Protein AF-A0A1J3G0T2-F1 (afdb_monomer)

Secondary structur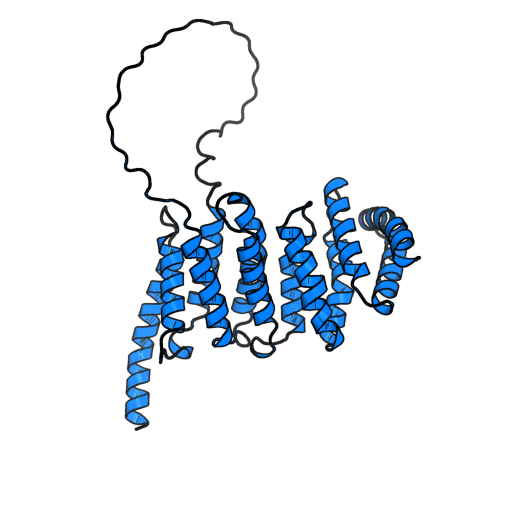e (DSSP, 8-state):
-HHHHHHHHHHHHHHHHHHHHHHHHHHH---TTSHHHHHHHHHHHHHHHSTT--HHHH--HHHHHHHHHHHHHHHSGGGGTTTSS------------------------------TT---HHHHHHHHHHHHHHHTTS--TT-HHHHHHHHHHHHHHHHHGGGGTTTS-HHHHHHHHHHHHHHTTSGGGS-HHHHHHHHHHHTHHHHHSSS-HHHHHHHHIIIIIIHHHHTT-HHHHHHHHHHHHHHHHH--SSHHHHHHHHHHHHHHHHTS-HHHHHHHHHHHHHHTTS-HHHHHHHHHHHHHHHHHH--

Sequence (311 aa):
DDEILNRFYGSLSPMASSFLRCFSAAMDSTVESGRLAISASDAYLSLLLSTNCPVFTFFSPVAFLSLLGSIRRYLKRRHREDSGTSASQGNKKKRGRGSKNNARKLGHEDGDDTEEGGFDPKLLFRVLERLGSVLSFVHLDRFPDSLKSLVQTVSEIPLLALEHSGVLNFDRLMEMCGRILGGVLNSDHGDMSLTAAEISKSLTPLLLMGKHQARSFALGFVSRKIMGLAKYNSELKKVVSNLPKFLVHKAPEKAEPRGYAVEAILEIVKAMEAEDQSEFVDFVMKMGQGKSNLRILAVDLIPLLMSSLGN

pLDDT: mean 84.12, std 19.49, range [29.38, 98.44]

Solvent-accessible surface area (backbone atoms only — not comparable to full-atom values): 17749 Å² total; per-residue (Å²): 109,70,67,60,51,51,50,50,53,64,60,44,52,62,53,36,54,52,51,45,51,53,41,26,52,40,10,61,44,81,57,96,53,37,54,65,10,44,47,33,36,38,49,52,46,48,50,59,68,35,88,89,45,62,43,85,69,68,60,45,69,66,40,51,49,23,34,51,49,17,55,55,55,57,47,60,56,77,69,71,73,78,70,79,81,83,90,76,90,75,94,77,91,80,90,82,90,86,89,82,90,83,92,86,90,84,82,90,83,90,78,94,77,83,79,88,53,74,89,58,60,68,60,53,53,50,37,53,54,42,49,44,55,45,52,78,77,51,64,32,49,91,34,61,69,51,45,51,52,47,45,41,47,50,44,42,45,57,65,40,46,57,85,40,71,86,76,55,64,60,69,64,48,51,50,51,40,48,51,39,61,56,54,57,45,38,64,71,36,32,64,38,43,61,44,48,44,52,42,56,60,42,30,41,69,36,40,40,41,67,98,44,71,48,23,52,47,39,49,49,44,46,55,53,53,52,48,58,53,20,80,81,30,73,66,34,37,53,45,60,62,43,44,49,60,52,46,62,77,64,44,51,88,52,70,69,52,25,49,30,25,49,55,42,38,49,58,50,45,72,64,48,56,70,69,52,36,52,54,49,50,56,51,41,61,53,27,58,76,54,56,70,73,47,23,54,53,24,65,66,42,51,64,53,50,54,70,69,72,72,119

InterPro domains:
  IPR026971 Condensin subunit 1/Condensin-2 complex subunit D3 [PTHR14222] (14-302)

Nearest PDB structures (foldseek):
  3w3z-assembly1_A  TM=2.864E-01  e=7.325E-02  Saccharomyces cerevisiae S288C
  2bku-assembly1_B  TM=2.848E-01  e=7.325E-02  Saccharomyces cerevisiae
  4c0p-assembly4_D  TM=2.546E-01  e=2.302E-01  Homo sapiens
  8jau-assembly1_A  TM=1.950E-01  e=9.056E-02  Homo sapiens
  4c0p-assembly3_C  TM=2.709E-01  e=8.217E-01  Homo sapiens

Organism: Noccaea caerulescens (NCBI:txid107243)

Foldseek 3Di:
DVVVVVVVVVVVLVVLVVLLVVLLVQLQDPPQALLSNLVSLLVLLCLCVDPPRPNVSNDDLSSLLSNLVSLLSLLQPPPPPVPPDDDDDDDDDDDDDDDDDDDDDDDDDDDPDPPPHDRDQVSSLSSLVSLLVSCVVDAQQVPVVSLLSLLLSLLCCLVSCVVVPPPDPSVSSLVSSLSSLLSCCPCSNPDNLVSLLSNLVSNLVLQLDPDDVSVVSSLCSCLPRLQVCCVPPVSSLVSLLCSLVVLLVVQDLDDPSNLSSLVSSVSSLLSHDPVSVVVVLVVLVVLCVDDPSSVVSSVVNVVVSCVRVVD

Radius of gyration: 25.37 Å; Cα contacts (8 Å, |Δi|>4): 296; chains: 1; bounding box: 55×78×67 Å

Structure (mmCIF, N/CA/C/O backbone):
data_AF-A0A1J3G0T2-F1
#
_entry.id   AF-A0A1J3G0T2-F1
#
loop_
_atom_site.group_PDB
_atom_site.id
_atom_site.type_symbol
_atom_site.label_atom_id
_atom_site.label_alt_id
_atom_site.label_comp_id
_atom_site.label_asym_id
_atom_site.label_entity_id
_atom_site.label_seq_id
_atom_site.pdbx_PDB_ins_code
_atom_site.Cartn_x
_atom_site.Cartn_y
_atom_site.Cartn_z
_atom_site.occupancy
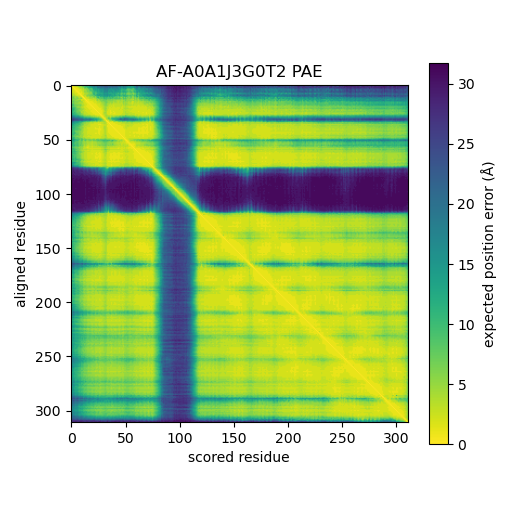_atom_site.B_iso_or_equiv
_atom_site.auth_seq_id
_atom_site.auth_comp_id
_atom_site.auth_asym_id
_atom_site.auth_atom_id
_atom_site.pdbx_PDB_model_num
ATOM 1 N N . ASP A 1 1 ? 17.204 -23.967 -36.471 1.00 60.25 1 ASP A N 1
ATOM 2 C CA . ASP A 1 1 ? 16.482 -22.869 -35.797 1.00 60.25 1 ASP A CA 1
ATOM 3 C C . ASP A 1 1 ? 16.861 -22.683 -34.331 1.00 60.25 1 ASP A C 1
ATOM 5 O O . ASP A 1 1 ? 17.271 -21.578 -33.992 1.00 60.25 1 ASP A O 1
ATOM 9 N N . ASP A 1 2 ? 16.869 -23.722 -33.488 1.00 66.25 2 ASP A N 1
ATOM 10 C CA . ASP A 1 2 ? 17.240 -23.589 -32.059 1.00 66.25 2 ASP A CA 1
ATOM 11 C C . ASP A 1 2 ? 18.663 -23.061 -31.802 1.00 66.25 2 ASP A C 1
ATOM 13 O O . ASP A 1 2 ? 18.897 -22.304 -30.863 1.00 66.25 2 ASP A O 1
ATOM 17 N N . GLU A 1 3 ? 19.630 -23.405 -32.652 1.00 73.38 3 GLU A N 1
ATOM 18 C CA . GLU A 1 3 ? 21.020 -22.949 -32.512 1.00 73.38 3 GLU A CA 1
ATOM 19 C C . GLU A 1 3 ? 21.180 -21.440 -32.787 1.00 73.38 3 GLU A C 1
ATOM 21 O O . GLU A 1 3 ? 21.949 -20.750 -32.115 1.00 73.38 3 GLU A O 1
ATOM 26 N N . ILE A 1 4 ? 20.394 -20.902 -33.726 1.00 73.69 4 ILE A N 1
ATOM 27 C CA . ILE A 1 4 ? 20.362 -19.468 -34.049 1.00 73.69 4 ILE A CA 1
ATOM 28 C C . ILE A 1 4 ? 19.679 -18.700 -32.916 1.00 73.69 4 ILE A C 1
ATOM 30 O O . ILE A 1 4 ? 20.186 -17.660 -32.491 1.00 73.69 4 ILE A O 1
ATOM 34 N N . LEU A 1 5 ? 18.580 -19.241 -32.378 1.00 70.19 5 LEU A N 1
ATOM 35 C CA . LEU A 1 5 ? 17.888 -18.677 -31.221 1.00 70.19 5 LEU A CA 1
ATOM 36 C C . LEU A 1 5 ? 18.813 -18.626 -29.995 1.00 70.19 5 LEU A C 1
ATOM 38 O O . LEU A 1 5 ? 18.963 -17.578 -29.370 1.00 70.19 5 LEU A O 1
ATOM 42 N N . ASN A 1 6 ? 19.502 -19.728 -29.693 1.00 72.19 6 ASN A N 1
ATOM 43 C CA . ASN A 1 6 ? 20.424 -19.814 -28.560 1.00 72.19 6 ASN A CA 1
ATOM 44 C C . ASN A 1 6 ? 21.613 -18.857 -28.703 1.00 72.19 6 ASN A C 1
ATOM 46 O O . ASN A 1 6 ? 22.008 -18.211 -27.731 1.00 72.19 6 ASN A O 1
ATOM 50 N N . ARG A 1 7 ? 22.156 -18.695 -29.916 1.00 74.00 7 ARG A N 1
ATOM 51 C CA . ARG A 1 7 ? 23.227 -17.725 -30.180 1.00 74.00 7 ARG A CA 1
ATOM 52 C C . ARG A 1 7 ? 22.738 -16.280 -30.050 1.00 74.00 7 ARG A C 1
ATOM 54 O O . ARG A 1 7 ? 23.455 -15.447 -29.495 1.00 74.00 7 ARG A O 1
ATOM 61 N N . PHE A 1 8 ? 21.516 -15.992 -30.500 1.00 74.06 8 PHE A N 1
ATOM 62 C CA . PHE A 1 8 ? 20.883 -14.685 -30.333 1.00 74.06 8 PHE A CA 1
ATOM 63 C C . PHE A 1 8 ? 20.692 -14.344 -28.848 1.00 74.06 8 PHE A C 1
ATOM 65 O O . PHE A 1 8 ? 21.222 -13.330 -28.392 1.00 74.06 8 PHE A O 1
ATOM 72 N N . TYR A 1 9 ? 20.058 -15.220 -28.061 1.00 71.06 9 TYR A N 1
ATOM 73 C CA . TYR A 1 9 ? 19.879 -15.009 -26.618 1.00 71.06 9 TYR A CA 1
ATOM 74 C C . TYR A 1 9 ? 21.209 -14.958 -25.850 1.00 71.06 9 TYR A C 1
ATOM 76 O O . TYR A 1 9 ? 21.369 -14.125 -24.954 1.00 71.06 9 TYR A O 1
ATOM 84 N N . GLY A 1 10 ? 22.194 -15.770 -26.245 1.00 72.94 10 GLY A N 1
ATOM 85 C CA . GLY A 1 10 ? 23.547 -15.732 -25.688 1.00 72.94 10 GLY A CA 1
ATOM 86 C C . GLY A 1 10 ? 24.249 -14.387 -25.902 1.00 72.94 10 GLY A C 1
ATOM 87 O O . GLY A 1 10 ? 24.928 -13.900 -25.002 1.00 72.94 10 GLY A O 1
ATOM 88 N N . SER A 1 11 ? 24.040 -13.741 -27.054 1.00 75.69 11 SER A N 1
ATOM 89 C CA . SER A 1 11 ? 24.561 -12.391 -27.331 1.00 75.69 11 SER A CA 1
ATOM 90 C C . SER A 1 11 ? 23.742 -11.267 -26.681 1.00 75.69 11 SER A C 1
ATOM 92 O O . SER A 1 11 ? 24.281 -10.208 -26.356 1.00 75.69 11 SER A O 1
ATOM 94 N N . LEU A 1 12 ? 22.449 -11.505 -26.445 1.00 77.88 12 LEU A N 1
ATOM 95 C CA . LEU A 1 12 ? 21.532 -10.533 -25.859 1.00 77.88 12 LEU A CA 1
ATOM 96 C C . LEU A 1 12 ? 21.731 -10.385 -24.346 1.00 77.88 12 LEU A C 1
ATOM 98 O O . LEU A 1 12 ? 21.612 -9.283 -23.819 1.00 77.88 12 LEU A O 1
ATOM 102 N N . SER A 1 13 ? 22.068 -11.467 -23.640 1.00 80.44 13 SER A N 1
ATOM 103 C CA . SER A 1 13 ? 22.201 -11.458 -22.176 1.00 80.44 13 SER A CA 1
ATOM 104 C C . SER A 1 13 ? 23.281 -10.492 -21.642 1.00 80.44 13 SER A C 1
ATOM 106 O O . SER A 1 13 ? 22.992 -9.755 -20.691 1.00 80.44 13 SER A O 1
ATOM 108 N N . PRO A 1 14 ? 24.507 -10.421 -22.209 1.00 82.88 14 PRO A N 1
ATOM 109 C CA . PRO A 1 14 ? 25.512 -9.437 -21.794 1.00 82.88 14 PRO A CA 1
ATOM 110 C C . PRO A 1 14 ? 25.068 -7.998 -22.071 1.00 82.88 14 PRO A C 1
ATOM 112 O O . PRO A 1 14 ? 25.253 -7.115 -21.231 1.00 82.88 14 PRO A O 1
ATOM 115 N N . MET A 1 15 ? 24.437 -7.776 -23.227 1.00 83.06 15 MET A N 1
ATOM 116 C CA . MET A 1 15 ? 23.927 -6.469 -23.635 1.00 83.06 15 MET A CA 1
ATOM 117 C C . MET A 1 15 ? 22.817 -5.997 -22.689 1.00 83.06 15 MET A C 1
ATOM 119 O O . MET A 1 15 ? 22.893 -4.896 -22.145 1.00 83.06 15 MET A O 1
ATOM 123 N N . ALA A 1 16 ? 21.845 -6.864 -22.396 1.00 85.06 16 ALA A N 1
ATOM 124 C CA . ALA A 1 16 ? 20.790 -6.608 -21.423 1.00 85.06 16 ALA A CA 1
ATOM 125 C C . ALA A 1 16 ? 21.358 -6.306 -20.033 1.00 85.06 16 ALA A C 1
ATOM 127 O O . ALA A 1 16 ? 20.970 -5.323 -19.413 1.00 85.06 16 ALA A O 1
ATOM 128 N N . SER A 1 17 ? 22.345 -7.077 -19.572 1.00 86.69 17 SER A N 1
ATOM 129 C CA . SER A 1 17 ? 22.992 -6.840 -18.276 1.00 86.69 17 SER A CA 1
ATOM 130 C C . SER A 1 17 ? 23.668 -5.467 -18.197 1.00 86.69 17 SER A C 1
ATOM 132 O O . SER A 1 17 ? 23.549 -4.777 -17.182 1.00 86.69 17 SER A O 1
ATOM 134 N N . SER A 1 18 ? 24.359 -5.044 -19.263 1.00 87.62 18 SER A N 1
ATOM 135 C CA . SER A 1 18 ? 24.967 -3.709 -19.316 1.00 87.62 18 SER A CA 1
ATOM 136 C C . SER A 1 18 ? 23.905 -2.615 -19.328 1.00 87.62 18 SER A C 1
ATOM 138 O O . SER A 1 18 ? 24.010 -1.657 -18.562 1.00 87.62 18 SER A O 1
ATOM 140 N N . PHE A 1 19 ? 22.858 -2.771 -20.143 1.00 86.50 19 PHE A N 1
ATOM 141 C CA . PHE A 1 19 ? 21.761 -1.808 -20.196 1.00 86.50 19 PHE A CA 1
ATOM 142 C C . PHE A 1 19 ? 21.063 -1.664 -18.849 1.00 86.50 19 PHE A C 1
ATOM 144 O O . PHE A 1 19 ? 20.835 -0.545 -18.394 1.00 86.50 19 PHE A O 1
ATOM 151 N N . LEU A 1 20 ? 20.764 -2.777 -18.180 1.00 91.25 20 LEU A N 1
ATOM 152 C CA . LEU A 1 20 ? 20.093 -2.766 -16.884 1.00 91.25 20 LEU A CA 1
ATOM 153 C C . LEU A 1 20 ? 20.931 -2.073 -15.818 1.00 91.25 20 LEU A C 1
ATOM 155 O O . LEU A 1 20 ? 20.391 -1.302 -15.031 1.00 91.25 20 LEU A O 1
ATOM 159 N N . ARG A 1 21 ? 22.253 -2.269 -15.835 1.00 91.19 21 ARG A N 1
ATOM 160 C CA . ARG A 1 21 ? 23.165 -1.542 -14.947 1.00 91.19 21 ARG A CA 1
ATOM 161 C C . ARG A 1 21 ? 23.110 -0.034 -15.193 1.00 91.19 21 ARG A C 1
ATOM 163 O O . ARG A 1 21 ? 23.064 0.726 -14.228 1.00 91.19 21 ARG A O 1
ATOM 170 N N . CYS A 1 22 ? 23.082 0.397 -16.455 1.00 89.94 22 CYS A N 1
ATOM 171 C CA . CYS A 1 22 ? 22.950 1.810 -16.811 1.00 89.94 22 CYS A CA 1
ATOM 172 C C . CYS A 1 22 ? 21.610 2.395 -16.344 1.00 89.94 22 CYS A C 1
ATOM 174 O O . CYS A 1 22 ? 21.601 3.460 -15.731 1.00 89.94 22 CYS A O 1
ATOM 176 N N . PHE A 1 23 ? 20.494 1.692 -16.571 1.00 91.38 23 PHE A N 1
ATOM 177 C CA . PHE A 1 23 ? 19.175 2.124 -16.103 1.00 91.38 23 PHE A CA 1
ATOM 178 C C . PHE A 1 23 ? 19.106 2.202 -14.579 1.00 91.38 23 PHE A C 1
ATOM 180 O O . PHE A 1 23 ? 18.688 3.230 -14.055 1.00 91.38 23 PHE A O 1
ATOM 187 N N . SER A 1 24 ? 19.554 1.169 -13.860 1.00 92.88 24 SER A N 1
ATOM 188 C CA . SER A 1 24 ? 19.621 1.184 -12.393 1.00 92.88 24 SER A CA 1
ATOM 189 C C . SER A 1 24 ? 20.431 2.370 -11.879 1.00 92.88 24 SER A C 1
ATOM 191 O O . SER A 1 24 ? 19.932 3.129 -11.054 1.00 92.88 24 SER A O 1
ATOM 193 N N . ALA A 1 25 ? 21.636 2.590 -12.415 1.00 92.06 25 ALA A N 1
ATOM 194 C CA . ALA A 1 25 ? 22.479 3.714 -12.016 1.00 92.06 25 ALA A CA 1
ATOM 195 C C . ALA A 1 25 ? 21.815 5.074 -12.296 1.00 92.06 25 ALA A C 1
ATOM 197 O O . ALA A 1 25 ? 21.874 5.974 -11.460 1.00 92.06 25 ALA A O 1
ATOM 198 N N . ALA A 1 26 ? 21.141 5.220 -13.441 1.00 92.00 26 ALA A N 1
ATOM 199 C CA . ALA A 1 26 ? 20.412 6.438 -13.782 1.00 92.00 26 ALA A CA 1
ATOM 200 C C . ALA A 1 26 ? 19.199 6.669 -12.861 1.00 92.00 26 ALA A C 1
ATOM 202 O O . ALA A 1 26 ? 18.983 7.791 -12.406 1.00 92.00 26 ALA A O 1
ATOM 203 N N . MET A 1 27 ? 18.440 5.618 -12.535 1.00 94.12 27 MET A N 1
ATOM 204 C CA . MET A 1 27 ? 17.305 5.674 -11.603 1.00 94.12 27 MET A CA 1
ATOM 205 C C . MET A 1 27 ? 17.745 5.947 -10.157 1.00 94.12 27 MET A C 1
ATOM 207 O O . MET A 1 27 ? 17.002 6.575 -9.397 1.00 94.12 27 MET A O 1
ATOM 211 N N . ASP A 1 28 ? 18.947 5.511 -9.777 1.00 91.75 28 ASP A N 1
ATOM 212 C CA . ASP A 1 28 ? 19.556 5.754 -8.463 1.00 91.75 28 ASP A CA 1
ATOM 213 C C . ASP A 1 28 ? 20.317 7.074 -8.346 1.00 91.75 28 ASP A C 1
ATOM 215 O O . ASP A 1 28 ? 20.705 7.466 -7.243 1.00 91.75 28 ASP A O 1
ATOM 219 N N . SER A 1 29 ? 20.440 7.811 -9.449 1.00 86.06 29 SER A N 1
ATOM 220 C CA . SER A 1 29 ? 21.025 9.144 -9.468 1.00 86.06 29 SER A CA 1
ATOM 221 C C . SER A 1 29 ? 20.286 10.109 -8.534 1.00 86.06 29 SER A C 1
ATOM 223 O O . SER A 1 29 ? 19.056 10.214 -8.540 1.00 86.06 29 SER A O 1
ATOM 225 N N . THR A 1 30 ? 21.054 10.852 -7.738 1.00 78.19 30 THR A N 1
ATOM 226 C CA . THR A 1 30 ? 20.557 11.851 -6.778 1.00 78.19 30 THR A CA 1
ATOM 227 C C . THR A 1 30 ? 20.584 13.284 -7.322 1.00 78.19 30 THR A C 1
ATOM 229 O O . THR A 1 30 ? 20.285 14.214 -6.570 1.00 78.19 30 THR A O 1
ATOM 232 N N . VAL A 1 31 ? 20.915 13.463 -8.609 1.00 70.81 31 VAL A N 1
ATOM 233 C CA . VAL A 1 31 ? 21.102 14.769 -9.273 1.00 70.81 31 VAL A CA 1
ATOM 234 C C . VAL A 1 31 ? 19.914 15.712 -9.052 1.00 70.81 31 VAL A C 1
ATOM 236 O O . VAL A 1 31 ? 18.759 15.282 -8.990 1.00 70.81 31 VAL A O 1
ATOM 239 N N . GLU A 1 32 ? 20.218 17.010 -8.949 1.00 58.34 32 GLU A N 1
ATOM 240 C CA . GLU A 1 32 ? 19.425 18.144 -8.439 1.00 58.34 32 GLU A CA 1
ATOM 241 C C . GLU A 1 32 ? 18.020 18.368 -9.015 1.00 58.34 32 GLU A C 1
ATOM 243 O O . GLU A 1 32 ? 17.292 19.170 -8.453 1.00 58.34 32 GLU A O 1
ATOM 248 N N . SER A 1 33 ? 17.515 17.565 -9.962 1.00 61.84 33 SER A N 1
ATOM 249 C CA . SER A 1 33 ? 16.102 17.610 -10.403 1.00 61.84 33 SER A CA 1
ATOM 250 C C . SER A 1 33 ? 15.288 16.316 -10.195 1.00 61.84 33 SER A C 1
ATOM 252 O O . SER A 1 33 ? 14.061 16.367 -10.249 1.00 61.84 33 SER A O 1
ATOM 254 N N . GLY A 1 34 ? 15.901 15.141 -9.958 1.00 78.62 34 GLY A N 1
ATOM 255 C CA . GLY A 1 34 ? 15.192 13.843 -9.864 1.00 78.62 34 GLY A CA 1
ATOM 256 C C . GLY A 1 34 ? 14.427 13.428 -11.141 1.00 78.62 34 GLY A C 1
ATOM 257 O O . GLY A 1 34 ? 14.068 12.263 -11.309 1.00 78.62 34 GLY A O 1
ATOM 258 N N . ARG A 1 35 ? 14.239 14.367 -12.077 1.00 86.31 35 ARG A N 1
ATOM 259 C CA . ARG A 1 35 ? 13.623 14.235 -13.394 1.00 86.31 35 ARG A CA 1
ATOM 260 C C . ARG A 1 35 ? 14.355 13.219 -14.254 1.00 86.31 35 ARG A C 1
ATOM 262 O O . ARG A 1 35 ? 13.707 12.424 -14.924 1.00 86.31 35 ARG A O 1
ATOM 269 N N . LEU A 1 36 ? 15.687 13.199 -14.204 1.00 88.50 36 LEU A N 1
ATOM 270 C CA . LEU A 1 36 ? 16.487 12.208 -14.928 1.00 88.50 36 LEU A CA 1
ATOM 271 C C . LEU A 1 36 ? 16.230 10.790 -14.411 1.00 88.50 36 LEU A C 1
ATOM 273 O O . LEU A 1 36 ? 16.028 9.882 -15.210 1.00 88.50 36 LEU A O 1
ATOM 277 N N . ALA A 1 37 ? 16.155 10.612 -13.090 1.00 92.44 37 ALA A N 1
ATOM 278 C CA . ALA A 1 37 ? 15.884 9.314 -12.482 1.00 92.44 37 ALA A CA 1
ATOM 279 C C . ALA A 1 37 ? 14.485 8.795 -12.844 1.00 92.44 37 ALA A C 1
ATOM 281 O O . ALA A 1 37 ? 14.336 7.644 -13.246 1.00 92.44 37 ALA A O 1
ATOM 282 N N . ILE A 1 38 ? 13.459 9.649 -12.769 1.00 93.62 38 ILE A N 1
ATOM 283 C CA . ILE A 1 38 ? 12.094 9.253 -13.141 1.00 93.62 38 ILE A CA 1
ATOM 284 C C . ILE A 1 38 ? 11.933 9.086 -14.666 1.00 93.62 38 ILE A C 1
ATOM 286 O O . ILE A 1 38 ? 11.181 8.223 -15.104 1.00 93.62 38 ILE A O 1
ATOM 290 N N . SER A 1 39 ? 12.690 9.826 -15.486 1.00 93.25 39 SER A N 1
ATOM 291 C CA . SER A 1 39 ? 12.741 9.622 -16.945 1.00 93.25 39 SER A CA 1
ATOM 292 C C . SER A 1 39 ? 13.441 8.314 -17.313 1.00 93.25 39 SER A C 1
ATOM 294 O O . SER A 1 39 ? 13.014 7.626 -18.236 1.00 93.25 39 SER A O 1
ATOM 296 N N . ALA A 1 40 ? 14.484 7.926 -16.574 1.00 94.38 40 ALA A N 1
ATOM 297 C CA . ALA A 1 40 ? 15.116 6.620 -16.725 1.00 94.38 40 ALA A CA 1
ATOM 298 C C . ALA A 1 40 ? 14.135 5.490 -16.376 1.00 94.38 40 ALA A C 1
ATOM 300 O O . ALA A 1 40 ? 14.066 4.506 -17.109 1.00 94.38 40 ALA A O 1
ATOM 301 N N . SER A 1 41 ? 13.320 5.665 -15.331 1.00 96.19 41 SER A N 1
ATOM 302 C CA . SER A 1 41 ? 12.210 4.757 -15.010 1.00 96.19 41 SER A CA 1
ATOM 303 C C . SER A 1 41 ? 11.171 4.694 -16.131 1.00 96.19 41 SER A C 1
ATOM 305 O O . SER A 1 41 ? 10.734 3.609 -16.505 1.00 96.19 41 SER A O 1
ATOM 307 N N . ASP A 1 42 ? 10.810 5.842 -16.708 1.00 96.69 42 ASP A N 1
ATOM 308 C CA . ASP A 1 42 ? 9.885 5.933 -17.840 1.00 96.69 42 ASP A CA 1
ATOM 309 C C . ASP A 1 42 ? 10.403 5.166 -19.069 1.00 96.69 42 ASP A C 1
ATOM 311 O O . ASP A 1 42 ? 9.667 4.400 -19.697 1.00 96.69 42 ASP A O 1
ATOM 315 N N . ALA A 1 43 ? 11.691 5.321 -19.382 1.00 95.50 43 ALA A N 1
ATOM 316 C CA . ALA A 1 43 ? 12.363 4.623 -20.471 1.00 95.50 43 ALA A CA 1
ATOM 317 C C . ALA A 1 43 ? 12.514 3.115 -20.200 1.00 95.50 43 ALA A C 1
ATOM 319 O O . ALA A 1 43 ? 12.245 2.314 -21.094 1.00 95.50 43 ALA A O 1
ATOM 320 N N . TYR A 1 44 ? 12.862 2.714 -18.972 1.00 96.19 44 TYR A N 1
ATOM 321 C CA . TYR A 1 44 ? 12.927 1.304 -18.572 1.00 96.19 44 TYR A CA 1
ATOM 322 C C . TYR A 1 44 ? 11.564 0.614 -18.715 1.00 96.19 44 TYR A C 1
ATOM 324 O O . TYR A 1 44 ? 11.468 -0.443 -19.335 1.00 96.19 44 TYR A O 1
ATOM 332 N N . LEU A 1 45 ? 10.482 1.234 -18.230 1.00 96.75 45 LEU A N 1
ATOM 333 C CA . LEU A 1 45 ? 9.133 0.686 -18.402 1.00 96.75 45 LEU A CA 1
ATOM 334 C C . LEU A 1 45 ? 8.702 0.671 -19.874 1.00 96.75 45 LEU A C 1
ATOM 336 O O . LEU A 1 45 ? 8.072 -0.285 -20.313 1.00 96.75 45 LEU A O 1
ATOM 340 N N . SER A 1 46 ? 9.060 1.697 -20.651 1.00 95.88 46 SER A N 1
ATOM 341 C CA . SER A 1 46 ? 8.784 1.729 -22.096 1.00 95.88 46 SER A CA 1
ATOM 342 C C . SER A 1 46 ? 9.462 0.584 -22.836 1.00 95.88 46 SER A C 1
ATOM 344 O O . SER A 1 46 ? 8.858 -0.000 -23.729 1.00 95.88 46 SER A O 1
ATOM 346 N N . LEU A 1 47 ? 10.698 0.249 -22.456 1.00 93.31 47 LEU A N 1
ATOM 347 C CA . LEU A 1 47 ? 11.415 -0.895 -23.004 1.00 93.31 47 LEU A CA 1
ATOM 348 C C . LEU A 1 47 ? 10.662 -2.194 -22.704 1.00 93.31 47 LEU A C 1
ATOM 350 O O . LEU A 1 47 ? 10.438 -2.982 -23.618 1.00 93.31 47 LEU A O 1
ATOM 354 N N . LEU A 1 48 ? 10.227 -2.400 -21.457 1.00 93.62 48 LEU A N 1
ATOM 355 C CA . LEU A 1 48 ? 9.461 -3.593 -21.073 1.00 93.62 48 LEU A CA 1
ATOM 356 C C . LEU A 1 48 ? 8.111 -3.695 -21.799 1.00 93.62 48 LEU A C 1
ATOM 358 O O . LEU A 1 48 ? 7.670 -4.799 -22.097 1.00 93.62 48 LEU A O 1
ATOM 362 N N . LEU A 1 49 ? 7.477 -2.561 -22.107 1.00 94.31 49 LEU A N 1
ATOM 363 C CA . LEU A 1 49 ? 6.214 -2.497 -22.851 1.00 94.31 49 LEU A CA 1
ATOM 364 C C . LEU A 1 49 ? 6.392 -2.516 -24.376 1.00 94.31 49 LEU A C 1
ATOM 366 O O . LEU A 1 49 ? 5.400 -2.548 -25.104 1.00 94.31 49 LEU A O 1
ATOM 370 N N . SER A 1 50 ? 7.626 -2.449 -24.880 1.00 92.75 50 SER A N 1
ATOM 371 C CA . SER A 1 50 ? 7.869 -2.419 -26.320 1.00 92.75 50 SER A CA 1
ATOM 372 C C . SER A 1 50 ? 7.503 -3.752 -26.973 1.00 92.75 50 SER A C 1
ATOM 374 O O . SER A 1 50 ? 7.690 -4.833 -26.407 1.00 92.75 50 SER A O 1
ATOM 376 N N . THR A 1 51 ? 6.966 -3.678 -28.190 1.00 82.88 51 THR A N 1
ATOM 377 C CA . THR A 1 51 ? 6.582 -4.859 -28.967 1.00 82.88 51 THR A CA 1
ATOM 378 C C . THR A 1 51 ? 7.787 -5.776 -29.154 1.00 82.88 51 THR A C 1
ATOM 380 O O . THR A 1 51 ? 8.827 -5.326 -29.633 1.00 82.88 51 THR A O 1
ATOM 383 N N . ASN A 1 52 ? 7.631 -7.060 -28.825 1.00 82.44 52 ASN A N 1
ATOM 384 C CA . ASN A 1 52 ? 8.675 -8.090 -28.913 1.00 82.44 52 ASN A CA 1
ATOM 385 C C . ASN A 1 52 ? 9.853 -7.924 -27.936 1.00 82.44 52 ASN A C 1
ATOM 387 O O . ASN A 1 52 ? 10.887 -8.567 -28.126 1.00 82.44 52 ASN A O 1
ATOM 391 N N . CYS A 1 53 ? 9.725 -7.108 -26.884 1.00 83.81 53 CYS A N 1
ATOM 392 C CA . CYS A 1 53 ? 10.722 -7.093 -25.818 1.00 83.81 53 CYS A CA 1
ATOM 393 C C . CYS A 1 53 ? 10.806 -8.480 -25.160 1.00 83.81 53 CYS A C 1
ATOM 395 O O . CYS A 1 53 ? 9.782 -8.998 -24.705 1.00 83.81 53 CYS A O 1
ATOM 397 N N . PRO A 1 54 ? 11.997 -9.097 -25.051 1.00 85.94 54 PRO A N 1
ATOM 398 C CA . PRO A 1 54 ? 12.168 -10.301 -24.255 1.00 85.94 54 PRO A CA 1
ATOM 399 C C . PRO A 1 54 ? 12.162 -9.908 -22.774 1.00 85.94 54 PRO A C 1
ATOM 401 O O . PRO A 1 54 ? 13.204 -9.732 -22.143 1.00 85.94 54 PRO A O 1
ATOM 404 N N . VAL A 1 55 ? 10.955 -9.743 -22.227 1.00 86.19 55 VAL A N 1
ATOM 405 C CA . VAL A 1 55 ? 10.698 -9.215 -20.880 1.00 86.19 55 VAL A CA 1
ATOM 406 C C . VAL A 1 55 ? 11.467 -9.986 -19.808 1.00 86.19 55 VAL A C 1
ATOM 408 O O . VAL A 1 55 ? 12.050 -9.370 -18.928 1.00 86.19 55 VAL A O 1
ATOM 411 N N . PHE A 1 56 ? 11.570 -11.312 -19.911 1.00 82.69 56 PHE A N 1
ATOM 412 C CA . PHE A 1 56 ? 12.337 -12.128 -18.960 1.00 82.69 56 PHE A CA 1
ATOM 413 C C . PHE A 1 56 ? 13.847 -11.848 -18.965 1.00 82.69 56 PHE A C 1
ATOM 415 O O . PHE A 1 56 ? 14.523 -12.133 -17.983 1.00 82.69 56 PHE A O 1
ATOM 422 N N . THR A 1 57 ? 14.386 -11.298 -20.055 1.00 87.94 57 THR A N 1
ATOM 423 C CA . THR A 1 57 ? 15.800 -10.914 -20.165 1.00 87.94 57 THR A CA 1
ATOM 424 C C . THR A 1 57 ? 16.044 -9.500 -19.639 1.00 87.94 57 THR A C 1
ATOM 426 O O . THR A 1 57 ? 17.096 -9.230 -19.064 1.00 87.94 57 THR A O 1
ATOM 429 N N . PHE A 1 58 ? 15.083 -8.593 -19.834 1.00 89.44 58 PHE A N 1
ATOM 430 C CA . PHE A 1 58 ? 15.212 -7.184 -19.452 1.00 89.44 58 PHE A CA 1
ATOM 431 C C . PHE A 1 58 ? 14.558 -6.839 -18.114 1.00 89.44 58 PHE A C 1
ATOM 433 O O . PHE A 1 58 ? 14.839 -5.782 -17.563 1.00 89.44 58 PHE A O 1
ATOM 440 N N . PHE A 1 59 ? 13.718 -7.696 -17.544 1.00 92.81 59 PHE A N 1
ATOM 441 C CA . PHE A 1 59 ? 13.228 -7.492 -16.192 1.00 92.81 59 PHE A CA 1
ATOM 442 C C . PHE A 1 59 ? 14.288 -7.934 -15.183 1.00 92.81 59 PHE A C 1
ATOM 444 O O . PHE A 1 59 ? 14.717 -9.086 -15.165 1.00 92.81 59 PHE A O 1
ATOM 451 N N . SER A 1 60 ? 14.681 -7.016 -14.303 1.00 92.81 60 SER A N 1
ATOM 452 C CA . SER A 1 60 ? 15.557 -7.315 -13.172 1.00 92.81 60 SER A CA 1
ATOM 453 C C . SER A 1 60 ? 14.956 -6.773 -11.878 1.00 92.81 60 SER A C 1
ATOM 455 O O . SER A 1 60 ? 14.606 -5.588 -11.835 1.00 92.81 60 SER A O 1
ATOM 457 N N . PRO A 1 61 ? 14.900 -7.578 -10.796 1.00 93.88 61 PRO A N 1
ATOM 458 C CA . PRO A 1 61 ? 14.473 -7.109 -9.479 1.00 93.88 61 PRO A CA 1
ATOM 459 C C . PRO A 1 61 ? 15.249 -5.879 -9.009 1.00 93.88 61 PRO A C 1
ATOM 461 O O . PRO A 1 61 ? 14.667 -4.975 -8.420 1.00 93.88 61 PRO A O 1
ATOM 464 N N . VAL A 1 62 ? 16.547 -5.796 -9.320 1.00 94.62 62 VAL A N 1
ATOM 465 C CA . VAL A 1 62 ? 17.391 -4.655 -8.939 1.00 94.62 62 VAL A CA 1
ATOM 466 C C . VAL A 1 62 ? 16.953 -3.388 -9.671 1.00 94.62 62 VAL A C 1
ATOM 468 O O . VAL A 1 62 ? 16.711 -2.370 -9.030 1.00 94.62 62 VAL A O 1
ATOM 471 N N . ALA A 1 63 ? 16.776 -3.453 -10.994 1.00 95.44 63 ALA A N 1
ATOM 472 C CA . ALA A 1 63 ? 16.293 -2.318 -11.784 1.00 95.44 63 ALA A CA 1
ATOM 473 C C . ALA A 1 63 ? 14.886 -1.886 -11.355 1.00 95.44 63 ALA A C 1
ATOM 475 O O . ALA A 1 63 ? 14.606 -0.695 -11.233 1.00 95.44 63 ALA A O 1
ATOM 476 N N . PHE A 1 64 ? 14.020 -2.849 -11.041 1.00 97.12 64 PHE A N 1
ATOM 477 C CA . PHE A 1 64 ? 12.689 -2.574 -10.523 1.00 97.12 64 PHE A CA 1
ATOM 478 C C . PHE A 1 64 ? 12.720 -1.880 -9.150 1.00 97.12 64 PHE A C 1
ATOM 480 O O . PHE A 1 64 ? 11.993 -0.915 -8.929 1.00 97.12 64 PHE A O 1
ATOM 487 N N . LEU A 1 65 ? 13.596 -2.296 -8.233 1.00 96.75 65 LEU A N 1
ATOM 488 C CA . LEU A 1 65 ? 13.764 -1.624 -6.940 1.00 96.75 65 LEU A CA 1
ATOM 489 C C . LEU A 1 65 ? 14.329 -0.202 -7.096 1.00 96.75 65 LEU A C 1
ATOM 491 O O . LEU A 1 65 ? 13.834 0.713 -6.429 1.00 96.75 65 LEU A O 1
ATOM 495 N N . SER A 1 66 ? 15.296 0.010 -7.998 1.00 96.81 66 SER A N 1
ATOM 496 C CA . SER A 1 66 ? 15.802 1.347 -8.349 1.00 96.81 66 SER A CA 1
ATOM 497 C C . SER A 1 66 ? 14.681 2.238 -8.903 1.00 96.81 66 SER A C 1
ATOM 499 O O . SER A 1 66 ? 14.552 3.394 -8.491 1.00 96.81 66 SER A O 1
ATOM 501 N N . LEU A 1 67 ? 13.799 1.691 -9.751 1.00 97.56 67 LEU A N 1
ATOM 502 C CA . LEU A 1 67 ? 12.606 2.385 -10.247 1.00 97.56 67 LEU A CA 1
ATOM 503 C C . LEU A 1 67 ? 11.698 2.833 -9.098 1.00 97.56 67 LEU A C 1
ATOM 505 O O . LEU A 1 67 ? 11.344 4.011 -9.013 1.00 97.56 67 LEU A O 1
ATOM 509 N N . LEU A 1 68 ? 11.359 1.933 -8.174 1.00 97.31 68 LEU A N 1
ATOM 510 C CA . LEU A 1 68 ? 10.514 2.260 -7.019 1.00 97.31 68 LEU A CA 1
ATOM 511 C C . LEU A 1 68 ? 11.180 3.285 -6.089 1.00 97.31 68 LEU A C 1
ATOM 513 O O . LEU A 1 68 ? 10.516 4.150 -5.514 1.00 97.31 68 LEU A O 1
ATOM 517 N N . GLY A 1 69 ? 12.504 3.207 -5.938 1.00 94.50 69 GLY A N 1
ATOM 518 C CA . GLY A 1 69 ? 13.305 4.212 -5.243 1.00 94.50 69 GLY A CA 1
ATOM 519 C C . GLY A 1 69 ? 13.213 5.587 -5.905 1.00 94.50 69 GLY A C 1
ATOM 520 O O . GLY A 1 69 ? 13.013 6.585 -5.210 1.00 94.50 69 GLY A O 1
ATOM 521 N N . SER A 1 70 ? 13.289 5.642 -7.237 1.00 94.75 70 SER A N 1
ATOM 522 C CA . SER A 1 70 ? 13.191 6.891 -7.999 1.00 94.75 70 SER A CA 1
ATOM 523 C C . SER A 1 70 ? 11.840 7.585 -7.800 1.00 94.75 70 SER A C 1
ATOM 525 O O . SER A 1 70 ? 11.821 8.788 -7.554 1.00 94.75 70 SER A O 1
ATOM 527 N N . ILE A 1 71 ? 10.728 6.835 -7.786 1.00 95.12 71 ILE A N 1
ATOM 528 C CA . ILE A 1 71 ? 9.376 7.373 -7.553 1.00 95.12 71 ILE A CA 1
ATOM 529 C C . ILE A 1 71 ? 9.287 8.013 -6.163 1.00 95.12 71 ILE A C 1
ATOM 531 O O . ILE A 1 71 ? 8.850 9.156 -6.028 1.00 95.12 71 ILE A O 1
ATOM 535 N N . ARG A 1 72 ? 9.757 7.307 -5.123 1.00 93.06 72 ARG A N 1
ATOM 536 C CA . ARG A 1 72 ? 9.764 7.828 -3.744 1.00 93.06 72 ARG A CA 1
ATOM 537 C C . ARG A 1 72 ? 10.603 9.096 -3.620 1.00 93.06 72 ARG A C 1
ATOM 539 O O . ARG A 1 72 ? 10.177 10.050 -2.977 1.00 93.06 72 ARG A O 1
ATOM 546 N N . ARG A 1 73 ? 11.790 9.119 -4.236 1.00 90.56 73 ARG A N 1
ATOM 547 C CA . ARG A 1 73 ? 12.676 10.296 -4.240 1.00 90.56 73 ARG A CA 1
ATOM 548 C C . ARG A 1 73 ? 12.056 11.474 -4.986 1.00 90.56 73 ARG A C 1
ATOM 550 O O . ARG A 1 73 ? 12.168 12.599 -4.511 1.00 90.56 73 ARG A O 1
ATOM 557 N N . TYR A 1 74 ? 11.390 11.212 -6.109 1.00 90.81 74 TYR A N 1
ATOM 558 C CA . TYR A 1 74 ? 10.731 12.237 -6.914 1.00 90.81 74 TYR A CA 1
ATOM 559 C C . TYR A 1 74 ? 9.632 12.966 -6.131 1.00 90.81 74 TYR A C 1
ATOM 561 O O . TYR A 1 74 ? 9.494 14.178 -6.248 1.00 90.81 74 TYR A O 1
ATOM 569 N N . LEU A 1 75 ? 8.906 12.237 -5.278 1.00 89.62 75 LEU A N 1
ATOM 570 C CA . LEU A 1 75 ? 7.825 12.776 -4.453 1.00 89.62 75 LEU A CA 1
ATOM 571 C C . LEU A 1 75 ? 8.263 13.390 -3.110 1.00 89.62 75 LEU A C 1
ATOM 573 O O . LEU A 1 75 ? 7.468 14.094 -2.512 1.00 89.62 75 LEU A O 1
ATOM 577 N N . LYS A 1 76 ? 9.477 13.146 -2.597 1.00 86.44 76 LYS A N 1
ATOM 578 C CA . LYS A 1 76 ? 9.914 13.615 -1.254 1.00 86.44 76 LYS A CA 1
ATOM 579 C C . LYS A 1 76 ? 10.525 15.024 -1.217 1.00 86.44 76 LYS A C 1
ATOM 581 O O . LYS A 1 76 ? 11.100 15.431 -0.210 1.00 86.44 76 LYS A O 1
ATOM 586 N N . ARG A 1 77 ? 10.564 15.732 -2.344 1.00 66.31 77 ARG A N 1
ATOM 587 C CA . ARG A 1 77 ? 11.675 16.659 -2.592 1.00 66.31 77 ARG A CA 1
ATOM 588 C C . ARG A 1 77 ? 11.503 18.106 -2.141 1.00 66.31 77 ARG A C 1
ATOM 590 O O . ARG A 1 77 ? 12.501 18.817 -2.110 1.00 66.31 77 ARG A O 1
ATOM 597 N N . ARG A 1 78 ? 10.317 18.541 -1.708 1.00 56.47 78 ARG A N 1
ATOM 598 C CA . ARG A 1 78 ? 10.126 19.941 -1.282 1.00 56.47 78 ARG A CA 1
ATOM 599 C C . ARG A 1 78 ? 10.824 20.313 0.028 1.00 56.47 78 ARG A C 1
ATOM 601 O O . ARG A 1 78 ? 11.104 21.482 0.245 1.00 56.47 78 ARG A O 1
ATOM 608 N N . HIS A 1 79 ? 11.172 19.359 0.892 1.00 44.31 79 HIS A N 1
ATOM 609 C CA . HIS A 1 79 ? 11.720 19.709 2.211 1.00 44.31 79 HIS A CA 1
ATOM 610 C C . HIS A 1 79 ? 13.213 20.114 2.199 1.00 44.31 79 HIS A C 1
ATOM 612 O O . HIS A 1 79 ? 13.733 20.623 3.198 1.00 44.31 79 HIS A O 1
ATOM 618 N N . ARG A 1 80 ? 13.951 19.873 1.106 1.00 46.16 80 ARG A N 1
ATOM 619 C CA . ARG A 1 80 ? 15.412 20.077 1.103 1.00 46.16 80 ARG A CA 1
ATOM 620 C C . ARG A 1 80 ? 15.866 21.493 0.744 1.00 46.16 80 ARG A C 1
ATOM 622 O O . ARG A 1 80 ? 16.995 21.831 1.076 1.00 46.16 80 ARG A O 1
ATOM 629 N N . GLU A 1 81 ? 15.006 22.305 0.139 1.00 43.28 81 GLU A N 1
ATOM 630 C CA . GLU A 1 81 ? 15.368 23.655 -0.322 1.00 43.28 81 GLU A CA 1
ATOM 631 C C . GLU A 1 81 ? 15.000 24.756 0.694 1.00 43.28 81 GLU A C 1
ATOM 633 O O . GLU A 1 81 ? 15.709 25.752 0.782 1.00 43.28 81 GLU A O 1
ATOM 638 N N . ASP A 1 82 ? 14.026 24.522 1.587 1.00 41.06 82 ASP A N 1
ATOM 639 C CA . ASP A 1 82 ? 13.623 25.496 2.626 1.00 41.06 82 ASP A CA 1
ATOM 640 C C . ASP A 1 82 ? 14.333 25.330 3.986 1.00 41.06 82 ASP A C 1
ATOM 642 O O . ASP A 1 82 ? 14.133 26.117 4.910 1.00 41.06 82 ASP A O 1
ATOM 646 N N . SER A 1 83 ? 15.199 24.322 4.145 1.00 35.66 83 SER A N 1
ATOM 647 C CA . SER A 1 83 ? 15.958 24.092 5.394 1.00 35.66 83 SER A CA 1
ATOM 648 C C . SER A 1 83 ? 17.399 24.623 5.350 1.00 35.66 83 SER A C 1
ATOM 650 O O . SER A 1 83 ? 18.257 24.214 6.133 1.00 35.66 83 SER A O 1
ATOM 652 N N . GLY A 1 84 ? 17.651 25.595 4.472 1.00 39.88 84 GLY A N 1
ATOM 653 C CA . GLY A 1 84 ? 18.899 26.346 4.349 1.00 39.88 84 GLY A CA 1
ATOM 654 C C . GLY A 1 84 ? 18.840 27.741 4.975 1.00 39.88 84 GLY A C 1
ATOM 655 O O . GLY A 1 84 ? 19.193 28.702 4.313 1.00 39.88 84 GLY A O 1
ATOM 656 N N . THR A 1 85 ? 18.354 27.885 6.212 1.00 41.62 85 THR A N 1
ATOM 657 C CA . THR A 1 85 ? 18.702 28.968 7.168 1.00 41.62 85 THR A CA 1
ATOM 658 C C . THR A 1 85 ? 17.867 28.793 8.435 1.00 41.62 85 THR A C 1
ATOM 660 O O . THR A 1 85 ? 16.782 29.345 8.537 1.00 41.62 85 THR A O 1
ATOM 663 N N . SER A 1 86 ? 18.352 28.004 9.402 1.00 35.12 86 SER A N 1
ATOM 664 C CA . SER A 1 86 ? 18.101 28.171 10.853 1.00 35.12 86 SER A CA 1
ATOM 665 C C . SER A 1 86 ? 18.672 26.985 11.633 1.00 35.12 86 SER A C 1
ATOM 667 O O . SER A 1 86 ? 17.948 26.164 12.189 1.00 35.12 86 SER A O 1
ATOM 669 N N . ALA A 1 87 ? 19.999 26.902 11.699 1.00 35.09 87 ALA A N 1
ATOM 670 C CA . ALA A 1 87 ? 20.683 26.111 12.713 1.00 35.09 87 ALA A CA 1
ATOM 671 C C . ALA A 1 87 ? 21.551 27.042 13.566 1.00 35.09 87 ALA A C 1
ATOM 673 O O . ALA A 1 87 ? 22.727 27.245 13.287 1.00 35.09 87 ALA A O 1
ATOM 674 N N . SER A 1 88 ? 20.965 27.603 14.623 1.00 33.56 88 SER A N 1
ATOM 675 C CA . SER A 1 88 ? 21.698 27.872 15.861 1.00 33.56 88 SER A CA 1
ATOM 676 C C . SER A 1 88 ? 20.737 27.901 17.053 1.00 33.56 88 SER A C 1
ATOM 678 O O . SER A 1 88 ? 19.916 28.795 17.237 1.00 33.56 88 SER A O 1
ATOM 680 N N . GLN A 1 89 ? 20.838 26.861 17.881 1.00 40.06 89 GLN A N 1
ATOM 681 C CA . GLN A 1 89 ? 20.389 26.899 19.267 1.00 40.06 89 GLN A CA 1
ATOM 682 C C . GLN A 1 89 ? 21.232 27.922 20.041 1.00 40.06 89 GLN A C 1
ATOM 684 O O . GLN A 1 89 ? 22.453 27.948 19.898 1.00 40.06 89 GLN A O 1
ATOM 689 N N . GLY A 1 90 ? 20.608 28.700 20.929 1.00 30.02 90 GLY A N 1
ATOM 690 C CA . GLY A 1 90 ? 21.351 29.487 21.915 1.00 30.02 90 GLY A CA 1
ATOM 691 C C . GLY A 1 90 ? 20.530 30.553 22.633 1.00 30.02 90 GLY A C 1
ATOM 692 O O . GLY A 1 90 ? 20.444 31.692 22.191 1.00 30.02 90 GLY A O 1
ATOM 693 N N . ASN A 1 91 ? 19.975 30.202 23.793 1.00 37.59 91 ASN A N 1
ATOM 694 C CA . ASN A 1 91 ? 19.456 31.141 24.790 1.00 37.59 91 ASN A CA 1
ATOM 695 C C . ASN A 1 91 ? 20.449 32.286 25.091 1.00 37.59 91 ASN A C 1
ATOM 697 O O . ASN A 1 91 ? 21.564 32.000 25.524 1.00 37.59 91 ASN A O 1
ATOM 701 N N . LYS A 1 92 ? 20.004 33.555 25.025 1.00 35.66 92 LYS A N 1
ATOM 702 C CA . LYS A 1 92 ? 20.300 34.613 26.025 1.00 35.66 92 LYS A CA 1
ATOM 703 C C . LYS A 1 92 ? 19.553 35.931 25.740 1.00 35.66 92 LYS A C 1
ATOM 705 O O . LYS A 1 92 ? 19.671 36.532 24.682 1.00 35.66 92 LYS A O 1
ATOM 710 N N . LYS A 1 93 ? 18.822 36.408 26.756 1.00 40.44 93 LYS A N 1
ATOM 711 C CA . LYS A 1 93 ? 18.216 37.750 26.881 1.00 40.44 93 LYS A CA 1
ATOM 712 C C . LYS A 1 93 ? 19.247 38.882 26.697 1.00 40.44 93 LYS A C 1
ATOM 714 O O . LYS A 1 93 ? 20.248 38.859 27.409 1.00 40.44 93 LYS A O 1
ATOM 719 N N . LYS A 1 94 ? 18.901 39.959 25.966 1.00 34.59 94 LYS A N 1
ATOM 720 C CA . LYS A 1 94 ? 18.929 41.367 26.455 1.00 34.59 94 LYS A CA 1
ATOM 721 C C . LYS A 1 94 ? 18.481 42.401 25.397 1.00 34.59 94 LYS A C 1
ATOM 723 O O . LYS A 1 94 ? 18.995 42.431 24.293 1.00 34.59 94 LYS A O 1
ATOM 728 N N . ARG A 1 95 ? 17.553 43.267 25.836 1.00 34.53 95 ARG A N 1
ATOM 729 C CA . ARG A 1 95 ? 17.290 44.688 25.497 1.00 34.53 95 ARG A CA 1
ATOM 730 C C . ARG A 1 95 ? 18.163 45.370 24.421 1.00 34.53 95 ARG A C 1
ATOM 732 O O . ARG A 1 95 ? 19.376 45.415 24.580 1.00 34.53 95 ARG A O 1
ATOM 739 N N . GLY A 1 96 ? 17.525 46.160 23.548 1.00 29.75 96 GLY A N 1
ATOM 740 C CA . GLY A 1 96 ? 18.165 47.335 22.936 1.00 29.75 96 GLY A CA 1
ATOM 741 C C . GLY A 1 96 ? 17.409 47.952 21.755 1.00 29.75 96 GLY A C 1
ATOM 742 O O . GLY A 1 96 ? 17.225 47.306 20.740 1.00 29.75 96 GLY A O 1
ATOM 743 N N . ARG A 1 97 ? 16.980 49.209 21.915 1.00 36.34 97 ARG A N 1
ATOM 744 C CA . ARG A 1 97 ? 16.350 50.115 20.933 1.00 36.34 97 ARG A CA 1
ATOM 745 C C . ARG A 1 97 ? 17.166 50.298 19.640 1.00 36.34 97 ARG A C 1
ATOM 747 O O . ARG A 1 97 ? 18.384 50.380 19.716 1.00 36.34 97 ARG A O 1
ATOM 754 N N . GLY A 1 98 ? 16.487 50.580 18.521 1.00 31.89 98 GLY A N 1
ATOM 755 C CA . GLY A 1 98 ? 17.110 51.239 17.363 1.00 31.89 98 GLY A CA 1
ATOM 756 C C . GLY A 1 98 ? 16.265 51.228 16.089 1.00 31.89 98 GLY A C 1
ATOM 757 O O . GLY A 1 98 ? 16.378 50.321 15.280 1.00 31.89 98 GLY A O 1
ATOM 758 N N . SER A 1 99 ? 15.426 52.249 15.918 1.00 37.00 99 SER A N 1
ATOM 759 C CA . SER A 1 99 ? 14.663 52.560 14.702 1.00 37.00 99 SER A CA 1
ATOM 760 C C . SER A 1 99 ? 15.442 53.560 13.834 1.00 37.00 99 SER A C 1
ATOM 762 O O . SER A 1 99 ? 15.881 54.568 14.391 1.00 37.00 99 SER A O 1
ATOM 764 N N . LYS A 1 100 ? 15.582 53.302 12.516 1.00 34.28 100 LYS A N 1
ATOM 765 C CA . LYS A 1 100 ? 15.281 54.235 11.391 1.00 34.28 100 LYS A CA 1
ATOM 766 C C . LYS A 1 100 ? 15.849 53.807 10.013 1.00 34.28 100 LYS A C 1
ATOM 768 O O . LYS A 1 100 ? 17.049 53.643 9.851 1.00 34.28 100 LYS A O 1
ATOM 773 N N . ASN A 1 101 ? 14.922 53.723 9.049 1.00 32.38 101 ASN A N 1
ATOM 774 C CA . ASN A 1 101 ? 14.913 54.029 7.599 1.00 32.38 101 ASN A CA 1
ATOM 775 C C . ASN A 1 101 ? 16.198 54.418 6.829 1.00 32.38 101 ASN A C 1
ATOM 777 O O . ASN A 1 101 ? 16.838 55.402 7.183 1.00 32.38 101 ASN A O 1
ATOM 781 N N . ASN A 1 102 ? 16.418 53.794 5.654 1.00 31.38 102 ASN A N 1
ATOM 782 C CA . ASN A 1 102 ? 16.199 54.324 4.273 1.00 31.38 102 ASN A CA 1
ATOM 783 C C . ASN A 1 102 ? 16.901 53.392 3.250 1.00 31.38 102 ASN A C 1
ATOM 785 O O . ASN A 1 102 ? 18.098 53.170 3.348 1.00 31.38 102 ASN A O 1
ATOM 789 N N . ALA A 1 103 ? 16.190 52.681 2.369 1.00 36.78 103 ALA A N 1
ATOM 790 C CA . ALA A 1 103 ? 15.735 53.099 1.032 1.00 36.78 103 ALA A CA 1
ATOM 791 C C . ALA A 1 103 ? 16.859 53.430 0.025 1.00 36.78 103 ALA A C 1
ATOM 793 O O . ALA A 1 103 ? 17.442 54.509 0.092 1.00 36.78 103 ALA A O 1
ATOM 794 N N . ARG A 1 104 ? 17.051 52.558 -0.982 1.00 34.78 104 ARG A N 1
ATOM 795 C CA . ARG A 1 104 ? 17.245 52.940 -2.397 1.00 34.78 104 ARG A CA 1
ATOM 796 C C . ARG A 1 104 ? 17.033 51.743 -3.335 1.00 34.78 104 ARG A C 1
ATOM 798 O O . ARG A 1 104 ? 17.709 50.729 -3.247 1.00 34.78 104 ARG A O 1
ATOM 805 N N . LYS A 1 105 ? 16.037 51.921 -4.199 1.00 37.00 105 LYS A N 1
ATOM 806 C CA . LYS A 1 105 ? 15.584 51.087 -5.315 1.00 37.00 105 LYS A CA 1
ATOM 807 C C . LYS A 1 105 ? 16.315 51.570 -6.574 1.00 37.00 105 LYS A C 1
ATOM 809 O O . LYS A 1 105 ? 16.328 52.779 -6.769 1.00 37.00 105 LYS A O 1
ATOM 814 N N . LEU A 1 106 ? 16.891 50.664 -7.364 1.00 33.69 106 LEU A N 1
ATOM 815 C CA . LEU A 1 106 ? 17.424 50.782 -8.744 1.00 33.69 106 LEU A CA 1
ATOM 816 C C . LEU A 1 106 ? 17.975 49.373 -9.053 1.00 33.69 106 LEU A C 1
ATOM 818 O O . LEU A 1 106 ? 18.687 48.845 -8.211 1.00 33.69 106 LEU A O 1
ATOM 822 N N . GLY A 1 107 ? 17.709 48.657 -10.135 1.00 29.38 107 GLY A N 1
ATOM 823 C CA . GLY A 1 107 ? 16.962 48.852 -11.367 1.00 29.38 107 GLY A CA 1
ATOM 824 C C . GLY A 1 107 ? 16.865 47.466 -12.032 1.00 29.38 107 GLY A C 1
ATOM 825 O O . GLY A 1 107 ? 17.640 46.566 -11.720 1.00 29.38 107 GLY A O 1
ATOM 826 N N . HIS A 1 108 ? 15.838 47.301 -12.848 1.00 34.75 108 HIS A N 1
ATOM 827 C CA . HIS A 1 108 ? 15.416 46.098 -13.561 1.00 34.75 108 HIS A CA 1
ATOM 828 C C . HIS A 1 108 ? 16.314 45.837 -14.782 1.00 34.75 108 HIS A C 1
ATOM 830 O O . HIS A 1 108 ? 16.657 46.809 -15.443 1.00 34.75 108 HIS A O 1
ATOM 836 N N . GLU A 1 109 ? 16.653 44.570 -15.048 1.00 33.53 109 GLU A N 1
ATOM 837 C CA . GLU A 1 109 ? 16.861 43.921 -16.367 1.00 33.53 109 GLU A CA 1
ATOM 838 C C . GLU A 1 109 ? 17.297 42.470 -16.068 1.00 33.53 109 GLU A C 1
ATOM 840 O O . GLU A 1 109 ? 18.340 42.235 -15.466 1.00 33.53 109 GLU A O 1
ATOM 845 N N . ASP A 1 110 ? 16.336 41.548 -16.030 1.00 35.75 110 ASP A N 1
ATOM 846 C CA . ASP A 1 110 ? 15.994 40.617 -17.122 1.00 35.75 110 ASP A CA 1
ATOM 847 C C . ASP A 1 110 ? 17.087 39.575 -17.405 1.00 35.75 110 ASP A C 1
ATOM 849 O O . ASP A 1 110 ? 18.144 39.843 -17.968 1.00 35.75 110 ASP A O 1
ATOM 853 N N . GLY A 1 111 ? 16.765 38.361 -16.969 1.00 31.67 111 GLY A N 1
ATOM 854 C CA . GLY A 1 111 ? 17.525 37.123 -17.070 1.00 31.67 111 GLY A CA 1
ATOM 855 C C . GLY A 1 111 ? 16.666 36.010 -16.477 1.00 31.67 111 GLY A C 1
ATOM 856 O O . GLY A 1 111 ? 17.038 35.379 -15.491 1.00 31.67 111 GLY A O 1
ATOM 857 N N . ASP A 1 112 ? 15.447 35.909 -17.006 1.00 41.34 112 ASP A N 1
ATOM 858 C CA . ASP A 1 112 ? 14.490 34.827 -16.805 1.00 41.34 112 ASP A CA 1
ATOM 859 C C . ASP A 1 112 ? 15.105 33.518 -17.317 1.00 41.34 112 ASP A C 1
ATOM 861 O O . ASP A 1 112 ? 15.023 33.218 -18.498 1.00 41.34 112 ASP A O 1
ATOM 865 N N . ASP A 1 113 ? 15.794 32.796 -16.433 1.00 35.47 113 ASP A N 1
ATOM 866 C CA . ASP A 1 113 ? 16.309 31.443 -16.672 1.00 35.47 113 ASP A CA 1
ATOM 867 C C . ASP A 1 113 ? 16.395 30.690 -15.332 1.00 35.47 113 ASP A C 1
ATOM 869 O O . ASP A 1 113 ? 17.452 30.251 -14.879 1.00 35.47 113 ASP A O 1
ATOM 873 N N . THR A 1 114 ? 15.281 30.582 -14.601 1.00 41.59 114 THR A N 1
ATOM 874 C CA . THR A 1 114 ? 15.220 29.709 -13.408 1.00 41.59 114 THR A CA 1
ATOM 875 C C . THR A 1 114 ? 13.979 28.816 -13.387 1.00 41.59 114 THR A C 1
ATOM 877 O O . THR A 1 114 ? 13.378 28.591 -12.341 1.00 41.59 114 THR A O 1
ATOM 880 N N . GLU A 1 115 ? 13.610 28.249 -14.540 1.00 44.00 115 GLU A N 1
ATOM 881 C CA . GLU A 1 115 ? 12.634 27.143 -14.620 1.00 44.00 115 GLU A CA 1
ATOM 882 C C . GLU A 1 115 ? 13.280 25.745 -14.775 1.00 44.00 115 GLU A C 1
ATOM 884 O O . GLU A 1 115 ? 12.615 24.755 -15.094 1.00 44.00 115 GLU A O 1
ATOM 889 N N . GLU A 1 116 ? 14.575 25.596 -14.493 1.00 43.19 116 GLU A N 1
ATOM 890 C CA . GLU A 1 116 ? 15.273 24.308 -14.589 1.00 43.19 116 GLU A CA 1
ATOM 891 C C . GLU A 1 116 ? 15.182 23.492 -13.283 1.00 43.19 116 GLU A C 1
ATOM 893 O O . GLU A 1 116 ? 16.138 23.342 -12.532 1.00 43.19 116 GLU A O 1
ATOM 898 N N . GLY A 1 117 ? 14.008 22.923 -12.980 1.00 55.41 117 GLY A N 1
ATOM 899 C CA . GLY A 1 117 ? 13.916 21.988 -11.842 1.00 55.41 117 GLY A CA 1
ATOM 900 C C . GLY A 1 117 ? 12.536 21.578 -11.340 1.00 55.41 117 GLY A C 1
ATOM 901 O O . GLY A 1 117 ? 12.449 20.733 -10.449 1.00 55.41 117 GLY A O 1
ATOM 902 N N . GLY A 1 118 ? 11.454 22.125 -11.898 1.00 68.50 118 GLY A N 1
ATOM 903 C CA . GLY A 1 118 ? 10.100 21.917 -11.379 1.00 68.50 118 GLY A CA 1
ATOM 904 C C . GLY A 1 118 ? 9.613 20.458 -11.388 1.00 68.50 118 GLY A C 1
ATOM 905 O O . GLY A 1 118 ? 9.875 19.681 -12.319 1.00 68.50 118 GLY A O 1
ATOM 906 N N . PHE A 1 119 ? 8.844 20.102 -10.354 1.00 84.19 119 PHE A N 1
ATOM 907 C CA . PHE A 1 119 ? 8.076 18.857 -10.286 1.00 84.19 119 PHE A CA 1
ATOM 908 C C . PHE A 1 119 ? 7.082 18.786 -11.457 1.00 84.19 119 PHE A C 1
ATOM 910 O O . PHE A 1 119 ? 6.218 19.648 -11.601 1.00 84.19 119 PHE A O 1
ATOM 917 N N . ASP A 1 120 ? 7.202 17.753 -12.292 1.00 88.19 120 ASP A N 1
ATOM 918 C CA . ASP A 1 120 ? 6.325 17.495 -13.433 1.00 88.19 120 ASP A CA 1
ATOM 919 C C . ASP A 1 120 ? 5.332 16.371 -13.099 1.00 88.19 120 ASP A C 1
ATOM 921 O O . ASP A 1 120 ? 5.682 15.183 -13.144 1.00 88.19 120 ASP A O 1
ATOM 925 N N . PRO A 1 121 ? 4.065 16.708 -12.803 1.00 89.44 121 PRO A N 1
ATOM 926 C CA . PRO A 1 121 ? 3.059 15.708 -12.487 1.00 89.44 121 PRO A CA 1
ATOM 927 C C . PRO A 1 121 ? 2.792 14.767 -13.670 1.00 89.44 121 PRO A C 1
ATOM 929 O O . PRO A 1 121 ? 2.487 13.594 -13.455 1.00 89.44 121 PRO A O 1
ATOM 932 N N . LYS A 1 122 ? 2.923 15.236 -14.922 1.00 92.44 122 LYS A N 1
ATOM 933 C CA . LYS A 1 122 ? 2.626 14.426 -16.116 1.00 92.44 122 LYS A CA 1
ATOM 934 C C . LYS A 1 122 ? 3.589 13.253 -16.236 1.00 92.44 122 LYS A C 1
ATOM 936 O O . LYS A 1 122 ? 3.168 12.154 -16.596 1.00 92.44 122 LYS A O 1
ATOM 941 N N . LEU A 1 123 ? 4.858 13.482 -15.907 1.00 92.75 123 LEU A N 1
ATOM 942 C CA . LEU A 1 123 ? 5.889 12.454 -15.921 1.00 92.75 123 LEU A CA 1
ATOM 943 C C . LEU A 1 123 ? 5.623 11.378 -14.861 1.00 92.75 123 LEU A C 1
ATOM 945 O O . LEU A 1 123 ? 5.668 10.191 -15.177 1.00 92.75 123 LEU A O 1
ATOM 949 N N . LEU A 1 124 ? 5.245 11.776 -13.641 1.00 93.94 124 LEU A N 1
ATOM 950 C CA . LEU A 1 124 ? 4.848 10.830 -12.594 1.00 93.94 124 LEU A CA 1
ATOM 951 C C . LEU A 1 124 ? 3.642 9.982 -13.020 1.00 93.94 124 LEU A C 1
ATOM 953 O O . LEU A 1 124 ? 3.684 8.758 -12.906 1.00 93.94 124 LEU A O 1
ATOM 957 N N . PHE A 1 125 ? 2.579 10.617 -13.527 1.00 95.50 125 PHE A N 1
ATOM 958 C CA . PHE A 1 125 ? 1.390 9.900 -13.989 1.00 95.50 125 PHE A CA 1
ATOM 959 C C . PHE A 1 125 ? 1.739 8.894 -15.089 1.00 95.50 125 PHE A C 1
ATOM 961 O O . PHE A 1 125 ? 1.328 7.741 -15.009 1.00 95.50 125 PHE A O 1
ATOM 968 N N . ARG A 1 126 ? 2.557 9.283 -16.071 1.00 96.81 126 ARG A N 1
ATOM 969 C CA . ARG A 1 126 ? 3.000 8.371 -17.133 1.00 96.81 126 ARG A CA 1
ATOM 970 C C . ARG A 1 126 ? 3.748 7.156 -16.578 1.00 96.81 126 ARG A C 1
ATOM 972 O O . ARG A 1 126 ? 3.459 6.031 -16.982 1.00 96.81 126 ARG A O 1
ATOM 979 N N . VAL A 1 127 ? 4.668 7.366 -15.635 1.00 97.50 127 VAL A N 1
ATOM 980 C CA . VAL A 1 127 ? 5.420 6.269 -15.010 1.00 97.50 127 VAL A CA 1
ATOM 981 C C . VAL A 1 127 ? 4.495 5.324 -14.247 1.00 97.50 127 VAL A C 1
ATOM 983 O O . VAL A 1 127 ? 4.629 4.112 -14.388 1.00 97.50 127 VAL A O 1
ATOM 986 N N . LEU A 1 128 ? 3.527 5.838 -13.485 1.00 97.69 128 LEU A N 1
ATOM 987 C CA . LEU A 1 128 ? 2.570 4.995 -12.758 1.00 97.69 128 LEU A CA 1
ATOM 988 C C . LEU A 1 128 ? 1.648 4.208 -13.701 1.00 97.69 128 LEU A C 1
ATOM 990 O O . LEU A 1 128 ? 1.341 3.048 -13.436 1.00 97.69 128 LEU A O 1
ATOM 994 N N . GLU A 1 129 ? 1.234 4.805 -14.817 1.00 97.12 129 GLU A N 1
ATOM 995 C CA . GLU A 1 129 ? 0.396 4.143 -15.824 1.00 97.12 129 GLU A CA 1
ATOM 996 C C . GLU A 1 129 ? 1.148 2.994 -16.498 1.00 97.12 129 GLU A C 1
ATOM 998 O O . GLU A 1 129 ? 0.643 1.872 -16.607 1.00 97.12 129 GLU A O 1
ATOM 1003 N N . ARG A 1 130 ? 2.401 3.252 -16.882 1.00 97.56 130 ARG A N 1
ATOM 1004 C CA . ARG A 1 130 ? 3.286 2.234 -17.447 1.00 97.56 130 ARG A CA 1
ATOM 1005 C C . ARG A 1 130 ? 3.632 1.153 -16.433 1.00 97.56 130 ARG A C 1
ATOM 1007 O O . ARG A 1 130 ? 3.661 -0.010 -16.807 1.00 97.56 130 ARG A O 1
ATOM 1014 N N . LEU A 1 131 ? 3.831 1.503 -15.163 1.00 97.94 131 LEU A N 1
ATOM 1015 C CA . LEU A 1 131 ? 4.060 0.533 -14.091 1.00 97.94 131 LEU A CA 1
ATOM 1016 C C . LEU A 1 131 ? 2.864 -0.412 -13.950 1.00 97.94 131 LEU A C 1
ATOM 1018 O O . LEU A 1 131 ? 3.050 -1.625 -13.957 1.00 97.94 131 LEU A O 1
ATOM 1022 N N . GLY A 1 132 ? 1.642 0.128 -13.894 1.00 96.38 132 GLY A N 1
ATOM 1023 C CA . GLY A 1 132 ? 0.424 -0.685 -13.885 1.00 96.38 132 GLY A CA 1
ATOM 1024 C C . GLY A 1 132 ? 0.319 -1.595 -15.112 1.00 96.38 132 GLY A C 1
ATOM 1025 O O . GLY A 1 132 ? -0.014 -2.768 -14.977 1.00 96.38 132 GLY A O 1
ATOM 1026 N N . SER A 1 133 ? 0.678 -1.081 -16.291 1.00 96.19 133 SER A N 1
ATOM 1027 C CA . SER A 1 133 ? 0.685 -1.861 -17.535 1.00 96.19 133 SER A CA 1
ATOM 1028 C C . SER A 1 133 ? 1.724 -2.986 -17.500 1.00 96.19 133 SER A C 1
ATOM 1030 O O . SER A 1 133 ? 1.396 -4.123 -17.816 1.00 96.19 133 SER A O 1
ATOM 1032 N N . VAL A 1 134 ? 2.957 -2.716 -17.058 1.00 95.25 134 VAL A N 1
ATOM 1033 C CA . VAL A 1 134 ? 4.027 -3.724 -16.951 1.00 95.25 134 VAL A CA 1
ATOM 1034 C C . VAL A 1 134 ? 3.629 -4.851 -16.006 1.00 95.25 134 VAL A C 1
ATOM 1036 O O . VAL A 1 134 ? 3.893 -6.007 -16.314 1.00 95.25 134 VAL A O 1
ATOM 1039 N N . LEU A 1 135 ? 2.957 -4.545 -14.896 1.00 95.19 135 LEU A N 1
ATOM 1040 C CA . LEU A 1 135 ? 2.521 -5.559 -13.931 1.00 95.19 135 LEU A CA 1
ATOM 1041 C C . LEU A 1 135 ? 1.477 -6.526 -14.502 1.00 95.19 135 LEU A C 1
ATOM 1043 O O . LEU A 1 135 ? 1.387 -7.645 -14.021 1.00 95.19 135 LEU A O 1
ATOM 1047 N N . SER A 1 136 ? 0.751 -6.156 -15.562 1.00 91.56 136 SER A N 1
ATOM 1048 C CA . SER A 1 136 ? -0.135 -7.101 -16.261 1.00 91.56 136 SER A CA 1
ATOM 1049 C C . SER A 1 136 ? 0.605 -8.149 -17.106 1.00 91.56 136 SER A C 1
ATOM 1051 O O . SER A 1 136 ? -0.002 -9.129 -17.523 1.00 91.56 136 SER A O 1
ATOM 1053 N N . PHE A 1 137 ? 1.908 -7.958 -17.345 1.00 88.81 137 PHE A N 1
ATOM 1054 C CA . PHE A 1 137 ? 2.763 -8.881 -18.105 1.00 88.81 137 PHE A CA 1
ATOM 1055 C C . PHE A 1 137 ? 3.880 -9.493 -17.252 1.00 88.81 137 PHE A C 1
ATOM 1057 O O . PHE A 1 137 ? 4.348 -10.595 -17.530 1.00 88.81 137 PHE A O 1
ATOM 1064 N N . VAL A 1 138 ? 4.345 -8.764 -16.234 1.00 92.12 138 VAL A N 1
ATOM 1065 C CA . VAL A 1 138 ? 5.412 -9.179 -15.325 1.00 92.12 138 VAL A CA 1
ATOM 1066 C C . VAL A 1 138 ? 4.818 -9.542 -13.980 1.00 92.12 138 VAL A C 1
ATOM 1068 O O . VAL A 1 138 ? 4.481 -8.686 -13.159 1.00 92.12 138 VAL A O 1
ATOM 1071 N N . HIS A 1 139 ? 4.761 -10.842 -13.745 1.00 93.31 139 HIS A N 1
ATOM 1072 C CA . HIS A 1 139 ? 4.322 -11.404 -12.484 1.00 93.31 139 HIS A CA 1
ATOM 1073 C C . HIS A 1 139 ? 5.452 -11.331 -11.451 1.00 93.31 139 HIS A C 1
ATOM 1075 O O . HIS A 1 139 ? 6.634 -11.481 -11.771 1.00 93.31 139 HIS A O 1
ATOM 1081 N N . LEU A 1 140 ? 5.086 -11.033 -10.203 1.00 94.94 140 LEU A N 1
ATOM 1082 C CA . LEU A 1 140 ? 6.038 -10.821 -9.105 1.00 94.94 140 LEU A CA 1
ATOM 1083 C C . LEU A 1 140 ? 6.047 -11.983 -8.102 1.00 94.94 140 LEU A C 1
ATOM 1085 O O . LEU A 1 140 ? 6.688 -11.876 -7.059 1.00 94.94 140 LEU A O 1
ATOM 1089 N N . ASP A 1 141 ? 5.390 -13.095 -8.433 1.00 94.00 141 ASP A N 1
ATOM 1090 C CA . ASP A 1 141 ? 5.309 -14.319 -7.626 1.00 94.00 141 ASP A CA 1
ATOM 1091 C C . ASP A 1 141 ? 6.699 -14.862 -7.261 1.00 94.00 141 ASP A C 1
ATOM 1093 O O . ASP A 1 141 ? 6.938 -15.306 -6.138 1.00 94.00 141 ASP A O 1
ATOM 1097 N N . ARG A 1 142 ? 7.657 -14.745 -8.187 1.00 92.88 142 ARG A N 1
ATOM 1098 C CA . ARG A 1 142 ? 9.053 -15.167 -7.983 1.00 92.88 142 ARG A CA 1
ATOM 1099 C C . ARG A 1 142 ? 9.926 -14.120 -7.289 1.00 92.88 142 ARG A C 1
ATOM 1101 O O . ARG A 1 142 ? 11.092 -14.392 -7.007 1.00 92.88 142 ARG A O 1
ATOM 1108 N N . PHE A 1 143 ? 9.391 -12.928 -7.026 1.00 94.25 143 PHE A N 1
ATOM 1109 C CA . PHE A 1 143 ? 10.132 -11.774 -6.515 1.00 94.25 143 PHE A CA 1
ATOM 1110 C C . PHE A 1 143 ? 9.397 -11.120 -5.329 1.00 94.25 143 PHE A C 1
ATOM 1112 O O . PHE A 1 143 ? 8.975 -9.960 -5.419 1.00 94.25 143 PHE A O 1
ATOM 1119 N N . PRO A 1 144 ? 9.260 -11.823 -4.188 1.00 93.50 144 PRO A N 1
ATOM 1120 C CA . PRO A 1 144 ? 8.468 -11.351 -3.050 1.00 93.50 144 PRO A CA 1
ATOM 1121 C C . PRO A 1 144 ? 8.964 -10.012 -2.481 1.00 93.50 144 PRO A C 1
ATOM 1123 O O . PRO A 1 144 ? 8.156 -9.172 -2.087 1.00 93.50 144 PRO A O 1
ATOM 1126 N N . ASP A 1 145 ? 10.275 -9.757 -2.499 1.00 95.38 145 ASP A N 1
ATOM 1127 C CA . ASP A 1 145 ? 10.842 -8.476 -2.058 1.00 95.38 145 ASP A CA 1
ATOM 1128 C C . ASP A 1 145 ? 10.468 -7.317 -2.993 1.00 95.38 145 ASP A C 1
ATOM 1130 O O . ASP A 1 145 ? 10.179 -6.208 -2.535 1.00 95.38 145 ASP A O 1
ATOM 1134 N N . SER A 1 146 ? 10.419 -7.569 -4.305 1.00 96.81 146 SER A N 1
ATOM 1135 C CA . SER A 1 146 ? 9.970 -6.590 -5.297 1.00 96.81 146 SER A CA 1
ATOM 1136 C C . SER A 1 146 ? 8.485 -6.280 -5.132 1.00 96.81 146 SER A C 1
ATOM 1138 O O . SER A 1 146 ? 8.114 -5.106 -5.125 1.00 96.81 146 SER A O 1
ATOM 1140 N N . LEU A 1 147 ? 7.649 -7.304 -4.932 1.00 97.38 147 LEU A N 1
ATOM 1141 C CA . LEU A 1 147 ? 6.219 -7.145 -4.655 1.00 97.38 147 LEU A CA 1
ATOM 1142 C C . LEU A 1 147 ? 5.985 -6.333 -3.379 1.00 97.38 147 LEU A C 1
ATOM 1144 O O . LEU A 1 147 ? 5.240 -5.353 -3.382 1.00 97.38 147 LEU A O 1
ATOM 1148 N N . LYS A 1 148 ? 6.684 -6.685 -2.300 1.00 97.50 148 LYS A N 1
ATOM 1149 C CA . LYS A 1 148 ? 6.620 -5.965 -1.030 1.00 97.50 148 LYS A CA 1
ATOM 1150 C C . LYS A 1 148 ? 7.039 -4.504 -1.180 1.00 97.50 148 LYS A C 1
ATOM 1152 O O . LYS A 1 148 ? 6.322 -3.607 -0.740 1.00 97.50 148 LYS A O 1
ATOM 1157 N N . SER A 1 149 ? 8.169 -4.243 -1.839 1.00 98.00 149 SER A N 1
ATOM 1158 C CA . SER A 1 149 ? 8.644 -2.876 -2.075 1.00 98.00 149 SER A CA 1
ATOM 1159 C C . SER A 1 149 ? 7.679 -2.075 -2.952 1.00 98.00 149 SER A C 1
ATOM 1161 O O . SER A 1 149 ? 7.537 -0.867 -2.747 1.00 98.00 149 SER A O 1
ATOM 1163 N N . LEU A 1 150 ? 7.024 -2.713 -3.928 1.00 98.44 150 LEU A N 1
ATOM 1164 C CA . LEU A 1 150 ? 6.004 -2.088 -4.769 1.00 98.44 150 LEU A CA 1
ATOM 1165 C C . LEU A 1 150 ? 4.794 -1.683 -3.930 1.00 98.44 150 LEU A C 1
ATOM 1167 O O . LEU A 1 150 ? 4.406 -0.517 -3.958 1.00 98.44 150 LEU A O 1
ATOM 1171 N N . VAL A 1 151 ? 4.243 -2.615 -3.148 1.00 98.38 151 VAL A N 1
ATOM 1172 C CA . VAL A 1 151 ? 3.102 -2.365 -2.257 1.00 98.38 151 VAL A CA 1
ATOM 1173 C C . VAL A 1 151 ? 3.401 -1.210 -1.305 1.00 98.38 151 VAL A C 1
ATOM 1175 O O . VAL A 1 151 ? 2.597 -0.283 -1.193 1.00 98.38 151 VAL A O 1
ATOM 1178 N N . GLN A 1 152 ? 4.575 -1.220 -0.673 1.00 97.94 152 GLN A N 1
ATOM 1179 C CA . GLN A 1 152 ? 5.007 -0.153 0.228 1.00 97.94 152 GLN A CA 1
ATOM 1180 C C . GLN A 1 152 ? 5.134 1.184 -0.499 1.00 97.94 152 GLN A C 1
ATOM 1182 O O . GLN A 1 152 ? 4.584 2.180 -0.042 1.00 97.94 152 GLN A O 1
ATOM 1187 N N . THR A 1 153 ? 5.800 1.201 -1.657 1.00 98.12 153 THR A N 1
ATOM 1188 C CA . THR A 1 153 ? 5.992 2.423 -2.447 1.00 98.12 153 THR A CA 1
ATOM 1189 C C . THR A 1 153 ? 4.652 3.016 -2.869 1.00 98.12 153 THR A C 1
ATOM 1191 O O . THR A 1 153 ? 4.402 4.190 -2.622 1.00 98.12 153 THR A O 1
ATOM 1194 N N . VAL A 1 154 ? 3.759 2.212 -3.452 1.00 98.25 154 VAL A N 1
ATOM 1195 C CA . VAL A 1 154 ? 2.459 2.682 -3.953 1.00 98.25 154 VAL A CA 1
ATOM 1196 C C . VAL A 1 154 ? 1.535 3.120 -2.815 1.00 98.25 154 VAL A C 1
ATOM 1198 O O . VAL A 1 154 ? 0.790 4.083 -2.982 1.00 98.25 154 VAL A O 1
ATOM 1201 N N . SER A 1 155 ? 1.622 2.472 -1.649 1.00 97.69 155 SER A N 1
ATOM 1202 C CA . SER A 1 155 ? 0.898 2.882 -0.437 1.00 97.69 155 SER A CA 1
ATOM 1203 C C . SER A 1 155 ? 1.464 4.162 0.194 1.00 97.69 155 SER A C 1
ATOM 1205 O O . SER A 1 155 ? 0.733 4.880 0.869 1.00 97.69 155 SER A O 1
ATOM 1207 N N . GLU A 1 156 ? 2.746 4.474 -0.025 1.00 95.75 156 GLU A N 1
ATOM 1208 C CA . GLU A 1 156 ? 3.392 5.707 0.452 1.00 95.75 156 GLU A CA 1
ATOM 1209 C C . GLU A 1 156 ? 3.058 6.911 -0.451 1.00 95.75 156 GLU A C 1
ATOM 1211 O O . GLU A 1 156 ? 2.957 8.032 0.044 1.00 95.75 156 GLU A O 1
ATOM 1216 N N . ILE A 1 157 ? 2.828 6.701 -1.757 1.00 95.88 157 ILE A N 1
ATOM 1217 C CA . ILE A 1 157 ? 2.541 7.774 -2.732 1.00 95.88 157 ILE A CA 1
ATOM 1218 C C . ILE A 1 157 ? 1.444 8.746 -2.257 1.00 95.88 157 ILE A C 1
ATOM 1220 O O . ILE A 1 157 ? 1.704 9.949 -2.295 1.00 95.88 157 ILE A O 1
ATOM 1224 N N . PRO A 1 158 ? 0.259 8.303 -1.778 1.00 93.81 158 PRO A N 1
ATOM 1225 C CA . PRO A 1 158 ? -0.772 9.213 -1.278 1.00 93.81 158 PRO A CA 1
ATOM 1226 C C . PRO A 1 158 ? -0.302 10.163 -0.176 1.00 93.81 158 PRO A C 1
ATOM 1228 O O . PRO A 1 158 ? -0.761 11.301 -0.122 1.00 93.81 158 PRO A O 1
ATOM 1231 N N . LEU A 1 159 ? 0.604 9.699 0.691 1.00 91.50 159 LEU A N 1
ATOM 1232 C CA . LEU A 1 159 ? 1.175 10.492 1.777 1.00 91.50 159 LEU A CA 1
ATOM 1233 C C . LEU A 1 159 ? 2.210 11.492 1.252 1.00 91.50 159 LEU A C 1
ATOM 1235 O O . LEU A 1 159 ? 2.183 12.655 1.636 1.00 91.50 159 LEU A O 1
ATOM 1239 N N . LEU A 1 160 ? 3.097 11.067 0.352 1.00 91.44 160 LEU A N 1
ATOM 1240 C CA . LEU A 1 160 ? 4.126 11.955 -0.209 1.00 91.44 160 LEU A CA 1
ATOM 1241 C C . LEU A 1 160 ? 3.528 13.012 -1.145 1.00 91.44 160 LEU A C 1
ATOM 1243 O O . LEU A 1 160 ? 4.000 14.144 -1.229 1.00 91.44 160 LEU A O 1
ATOM 1247 N N . ALA A 1 161 ? 2.442 12.661 -1.832 1.00 89.38 161 ALA A N 1
ATOM 1248 C CA . ALA A 1 161 ? 1.732 13.581 -2.702 1.00 89.38 161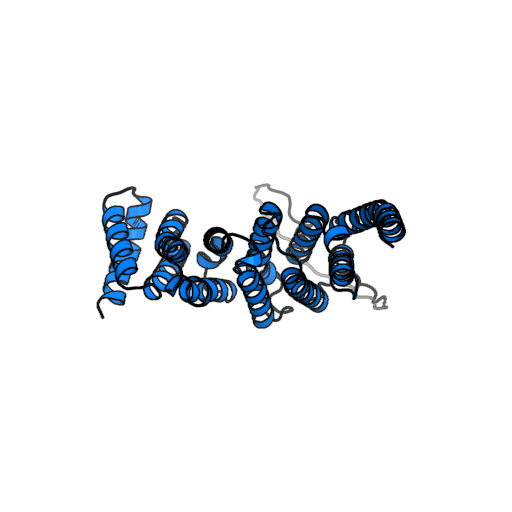 ALA A CA 1
ATOM 1249 C C . ALA A 1 161 ? 1.148 14.776 -1.936 1.00 89.38 161 ALA A C 1
ATOM 1251 O O . ALA A 1 161 ? 1.001 15.831 -2.547 1.00 89.38 161 ALA A O 1
ATOM 1252 N N . LEU A 1 162 ? 0.866 14.656 -0.626 1.00 86.62 162 LEU A N 1
ATOM 1253 C CA . LEU A 1 162 ? 0.319 15.742 0.211 1.00 86.62 162 LEU A CA 1
ATOM 1254 C C . LEU A 1 162 ? 1.144 17.028 0.138 1.00 86.62 162 LEU A C 1
ATOM 1256 O O . LEU A 1 162 ? 0.581 18.122 0.099 1.00 86.62 162 LEU A O 1
ATOM 1260 N N . GLU A 1 163 ? 2.466 16.891 0.035 1.00 82.12 163 GLU A N 1
ATOM 1261 C CA . GLU A 1 163 ? 3.417 18.004 -0.101 1.00 82.12 163 GLU A CA 1
ATOM 1262 C C . GLU A 1 163 ? 3.253 18.780 -1.426 1.00 82.12 163 GLU A C 1
ATOM 1264 O O . GLU A 1 163 ? 3.727 19.909 -1.572 1.00 82.12 163 GLU A O 1
ATOM 1269 N N . HIS A 1 164 ? 2.542 18.180 -2.382 1.00 81.88 164 HIS A N 1
ATOM 1270 C CA . HIS A 1 164 ? 2.275 18.667 -3.734 1.00 81.88 164 HIS A CA 1
ATOM 1271 C C . HIS A 1 164 ? 0.775 18.962 -3.947 1.00 81.88 164 HIS A C 1
ATOM 1273 O O . HIS A 1 164 ? 0.296 19.034 -5.088 1.00 81.88 164 HIS A O 1
ATOM 1279 N N . SER A 1 165 ? 0.026 19.141 -2.849 1.00 67.06 165 SER A N 1
ATOM 1280 C CA . SER A 1 165 ? -1.359 19.625 -2.855 1.00 67.06 165 SER A CA 1
ATOM 1281 C C . SER A 1 165 ? -1.451 20.974 -3.574 1.00 67.06 165 SER A C 1
ATOM 1283 O O . SER A 1 165 ? -0.852 21.964 -3.169 1.00 67.06 165 SER A O 1
ATOM 1285 N N . GLY A 1 166 ? -2.132 20.978 -4.724 1.00 72.12 166 GLY A N 1
ATOM 1286 C CA . GLY A 1 166 ? -2.263 22.135 -5.619 1.00 72.12 166 GLY A CA 1
ATOM 1287 C C . GLY A 1 166 ? -1.723 21.912 -7.035 1.00 72.12 166 GLY A C 1
ATOM 1288 O O . GLY A 1 166 ? -2.217 22.539 -7.964 1.00 72.12 166 GLY A O 1
ATOM 1289 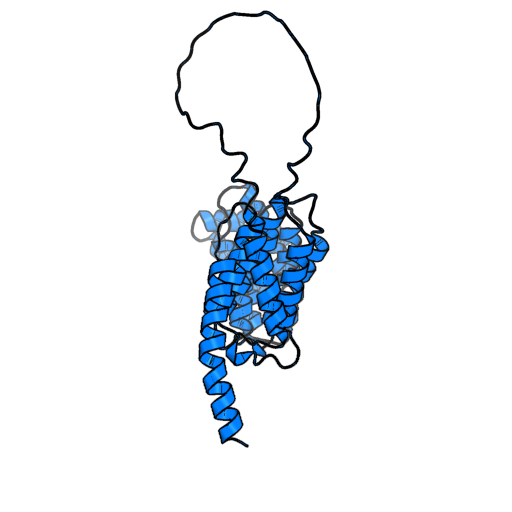N N . VAL A 1 167 ? -0.773 20.987 -7.227 1.00 79.75 167 VAL A N 1
ATOM 1290 C CA . VAL A 1 167 ? -0.218 20.656 -8.561 1.00 79.75 167 VAL A CA 1
ATOM 1291 C C . VAL A 1 167 ? -0.724 19.302 -9.064 1.00 79.75 167 VAL A C 1
ATOM 1293 O O . VAL A 1 167 ? -0.931 19.105 -10.262 1.00 79.75 167 VAL A O 1
ATOM 1296 N N . LEU A 1 168 ? -0.939 18.351 -8.152 1.00 84.44 168 LEU A N 1
ATOM 1297 C CA . LEU A 1 168 ? -1.413 17.012 -8.488 1.00 84.44 168 LEU A CA 1
ATOM 1298 C C . LEU A 1 168 ? -2.940 16.927 -8.493 1.00 84.44 168 LEU A C 1
ATOM 1300 O O . LEU A 1 168 ? -3.608 17.385 -7.569 1.00 84.44 168 LEU A O 1
ATOM 1304 N N . ASN A 1 169 ? -3.483 16.232 -9.494 1.00 89.38 169 ASN A N 1
ATOM 1305 C CA . ASN A 1 169 ? -4.848 15.724 -9.430 1.00 89.38 169 ASN A CA 1
ATOM 1306 C C . ASN A 1 169 ? -4.869 14.498 -8.502 1.00 89.38 169 ASN A C 1
ATOM 1308 O O . ASN A 1 169 ? -4.489 13.395 -8.905 1.00 89.38 169 ASN A O 1
ATOM 1312 N N . PHE A 1 170 ? -5.271 14.713 -7.250 1.00 90.50 170 PHE A N 1
ATOM 1313 C CA . PHE A 1 170 ? -5.268 13.675 -6.222 1.00 90.50 170 PHE A CA 1
ATOM 1314 C C . PHE A 1 170 ? -6.212 12.520 -6.529 1.00 90.50 170 PHE A C 1
ATOM 1316 O O . PHE A 1 170 ? -5.816 11.377 -6.326 1.00 90.50 170 PHE A O 1
ATOM 1323 N N . ASP A 1 171 ? -7.409 12.782 -7.053 1.00 91.25 171 ASP A N 1
ATOM 1324 C CA . ASP A 1 171 ? -8.371 11.722 -7.372 1.00 91.25 171 ASP A CA 1
ATOM 1325 C C . ASP A 1 171 ? -7.806 10.763 -8.417 1.00 91.25 171 ASP A C 1
ATOM 1327 O O . ASP A 1 171 ? -7.790 9.549 -8.207 1.00 91.25 171 ASP A O 1
ATOM 1331 N N . ARG A 1 172 ? -7.233 11.311 -9.495 1.00 93.88 172 ARG A N 1
ATOM 1332 C CA . ARG A 1 172 ? -6.564 10.510 -10.526 1.00 93.88 172 ARG A CA 1
ATOM 1333 C C . ARG A 1 172 ? -5.389 9.723 -9.947 1.00 93.88 172 ARG A C 1
ATOM 1335 O O . ARG A 1 172 ? -5.190 8.565 -10.303 1.00 93.88 172 ARG A O 1
ATOM 1342 N N . LEU A 1 173 ? -4.602 10.326 -9.055 1.00 94.19 173 LEU A N 1
ATOM 1343 C CA . LEU A 1 173 ? -3.471 9.643 -8.423 1.00 94.19 173 LEU A CA 1
ATOM 1344 C C . LEU A 1 173 ? -3.934 8.480 -7.538 1.00 94.19 173 LEU A C 1
ATOM 1346 O O . LEU A 1 173 ? -3.376 7.388 -7.626 1.00 94.19 173 LEU A O 1
ATOM 1350 N N . MET A 1 174 ? -4.972 8.696 -6.727 1.00 94.75 174 MET A N 1
ATOM 1351 C CA . MET A 1 174 ? -5.550 7.666 -5.864 1.00 94.75 174 MET A CA 1
ATOM 1352 C C . MET A 1 174 ? -6.142 6.528 -6.694 1.00 94.75 174 MET A C 1
ATOM 1354 O O . MET A 1 174 ? -5.948 5.360 -6.362 1.00 94.75 174 MET A O 1
ATOM 1358 N N . GLU A 1 175 ? -6.807 6.846 -7.804 1.00 95.06 175 GLU A N 1
ATOM 1359 C CA . GLU A 1 175 ? -7.306 5.845 -8.741 1.00 95.06 175 GLU A CA 1
ATOM 1360 C C . GLU A 1 175 ? -6.168 4.974 -9.287 1.00 95.06 175 GLU A C 1
ATOM 1362 O O . GLU A 1 175 ? -6.273 3.748 -9.293 1.00 95.06 175 GLU A O 1
ATOM 1367 N N . MET A 1 176 ? -5.049 5.579 -9.690 1.00 95.94 176 MET A N 1
ATOM 1368 C CA . MET A 1 176 ? -3.896 4.842 -10.207 1.00 95.94 176 MET A CA 1
ATOM 1369 C C . MET A 1 176 ? -3.216 3.981 -9.142 1.00 95.94 176 MET A C 1
ATOM 1371 O O . MET A 1 176 ? -2.937 2.809 -9.403 1.00 95.94 176 MET A O 1
ATOM 1375 N N . CYS A 1 177 ? -3.017 4.509 -7.931 1.00 97.44 177 CYS A N 1
ATOM 1376 C CA . CYS A 1 177 ? -2.545 3.718 -6.793 1.00 97.44 177 CYS A CA 1
ATOM 1377 C C . CYS A 1 177 ? -3.479 2.529 -6.527 1.00 97.44 177 CYS A C 1
ATOM 1379 O O . CYS A 1 177 ? -3.017 1.399 -6.387 1.00 97.44 177 CYS A O 1
ATOM 1381 N N . GLY A 1 178 ? -4.794 2.762 -6.524 1.00 97.44 178 GLY A N 1
ATOM 1382 C CA . GLY A 1 178 ? -5.802 1.721 -6.339 1.00 97.44 178 GLY A CA 1
ATOM 1383 C C . GLY A 1 178 ? -5.790 0.667 -7.446 1.00 97.44 178 GLY A C 1
ATOM 1384 O O . GLY A 1 178 ? -5.905 -0.520 -7.155 1.00 97.44 178 GLY A O 1
ATOM 1385 N N . ARG A 1 179 ? -5.600 1.063 -8.709 1.00 97.06 179 ARG A N 1
ATOM 1386 C CA . ARG A 1 179 ? -5.467 0.124 -9.835 1.00 97.06 179 ARG A CA 1
ATOM 1387 C C . ARG A 1 179 ? -4.222 -0.750 -9.692 1.00 97.06 179 ARG A C 1
ATOM 1389 O O . ARG A 1 179 ? -4.335 -1.959 -9.854 1.00 97.06 179 ARG A O 1
ATOM 1396 N N . ILE A 1 180 ? -3.072 -0.176 -9.331 1.00 98.06 180 ILE A N 1
ATOM 1397 C CA . ILE A 1 180 ? -1.825 -0.937 -9.139 1.00 98.06 180 ILE A CA 1
ATOM 1398 C C . ILE A 1 180 ? -1.950 -1.897 -7.948 1.00 98.06 180 ILE A C 1
ATOM 1400 O O . ILE A 1 180 ? -1.719 -3.093 -8.108 1.00 98.06 180 ILE A O 1
ATOM 1404 N N . LEU A 1 181 ? -2.375 -1.406 -6.776 1.00 98.12 181 LEU A N 1
ATOM 1405 C CA . LEU A 1 181 ? -2.581 -2.247 -5.588 1.00 98.12 181 LEU A CA 1
ATOM 1406 C C . LEU A 1 181 ? -3.648 -3.324 -5.829 1.00 98.12 181 LEU A C 1
ATOM 1408 O O . LEU A 1 181 ? -3.528 -4.444 -5.346 1.00 98.12 181 LEU A O 1
ATOM 1412 N N . GLY A 1 182 ? -4.694 -2.997 -6.587 1.00 96.94 182 GLY A N 1
ATOM 1413 C CA . GLY A 1 182 ? -5.734 -3.940 -6.980 1.00 96.94 182 GLY A CA 1
ATOM 1414 C C . GLY A 1 182 ? -5.259 -4.982 -7.992 1.00 96.94 182 GLY A C 1
ATOM 1415 O O . GLY A 1 182 ? -5.745 -6.108 -7.948 1.00 96.94 182 GLY A O 1
ATOM 1416 N N . GLY A 1 183 ? -4.331 -4.621 -8.881 1.00 96.06 183 GLY A N 1
ATOM 1417 C CA . GLY A 1 183 ? -3.735 -5.521 -9.867 1.00 96.06 183 GLY A CA 1
ATOM 1418 C C . GLY A 1 183 ? -2.836 -6.567 -9.217 1.00 96.06 183 GLY A C 1
ATOM 1419 O O . GLY A 1 183 ? -2.967 -7.749 -9.511 1.00 96.06 183 GLY A O 1
ATOM 1420 N N . VAL A 1 184 ? -2.013 -6.162 -8.245 1.00 96.38 184 VAL A N 1
ATOM 1421 C CA . VAL A 1 184 ? -1.114 -7.095 -7.540 1.00 96.38 184 VAL A CA 1
ATOM 1422 C C . VAL A 1 184 ? -1.824 -8.060 -6.590 1.00 96.38 184 VAL A C 1
ATOM 1424 O O . VAL A 1 184 ? -1.204 -8.991 -6.095 1.0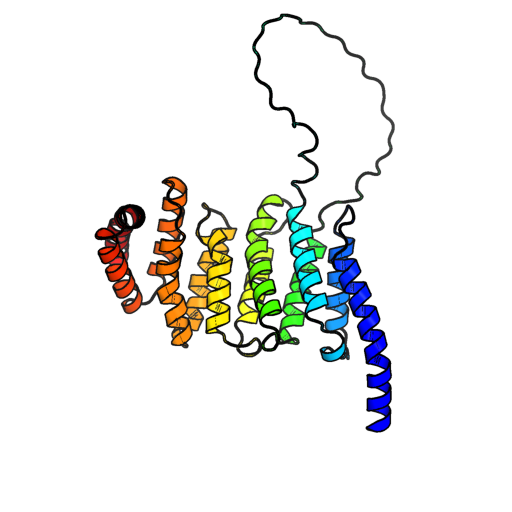0 96.38 184 VAL A O 1
ATOM 1427 N N . LEU A 1 185 ? -3.122 -7.864 -6.338 1.00 95.44 185 LEU A N 1
ATOM 1428 C CA . LEU A 1 185 ? -3.958 -8.845 -5.641 1.00 95.44 185 LEU A CA 1
ATOM 1429 C C . LEU A 1 185 ? -4.366 -10.023 -6.536 1.00 95.44 185 LEU A C 1
ATOM 1431 O O . LEU A 1 185 ? -4.929 -10.988 -6.026 1.00 95.44 185 LEU A O 1
ATOM 1435 N N . ASN A 1 186 ? -4.128 -9.956 -7.849 1.00 93.19 186 ASN A N 1
ATOM 1436 C CA . ASN A 1 186 ? -4.339 -11.096 -8.733 1.00 93.19 186 ASN A CA 1
ATOM 1437 C C . ASN A 1 186 ? -3.402 -12.254 -8.335 1.00 93.19 186 ASN A C 1
ATOM 1439 O O . ASN A 1 186 ? -2.241 -12.025 -7.994 1.00 93.19 186 ASN A O 1
ATOM 1443 N N . SER A 1 187 ? -3.900 -13.492 -8.408 1.00 90.88 187 SER A N 1
ATOM 1444 C CA . SER A 1 187 ? -3.153 -14.715 -8.082 1.00 90.88 187 SER A CA 1
ATOM 1445 C C . SER A 1 187 ? -1.886 -14.893 -8.917 1.00 90.88 187 SER A C 1
ATOM 1447 O O . SER A 1 187 ? -0.961 -15.578 -8.491 1.00 90.88 187 SER A O 1
ATOM 1449 N N . ASP A 1 188 ? -1.817 -14.239 -10.076 1.00 92.69 188 ASP A N 1
ATOM 1450 C CA . ASP A 1 188 ? -0.625 -14.198 -10.922 1.00 92.69 188 ASP A CA 1
ATOM 1451 C C . ASP A 1 188 ? 0.603 -13.623 -10.195 1.00 92.69 188 ASP A C 1
ATOM 1453 O O . ASP A 1 188 ? 1.728 -14.025 -10.470 1.00 92.69 188 ASP A O 1
ATOM 1457 N N . HIS A 1 189 ? 0.415 -12.720 -9.227 1.00 94.12 189 HIS A N 1
ATOM 1458 C CA . HIS A 1 189 ? 1.510 -12.128 -8.449 1.00 94.12 189 HIS A CA 1
ATOM 1459 C C . HIS A 1 189 ? 1.866 -12.915 -7.180 1.00 94.12 189 HIS A C 1
ATOM 1461 O O . HIS A 1 189 ? 2.732 -12.478 -6.421 1.00 94.12 189 HIS A O 1
ATOM 1467 N N . GLY A 1 190 ? 1.231 -14.066 -6.950 1.00 91.81 190 GLY A N 1
ATOM 1468 C CA . GLY A 1 190 ? 1.448 -14.918 -5.787 1.00 91.81 190 GLY A CA 1
ATOM 1469 C C . GLY A 1 190 ? 0.231 -14.985 -4.866 1.00 91.81 190 GLY A C 1
ATOM 1470 O O . GLY A 1 190 ? -0.917 -14.859 -5.288 1.00 91.81 190 GLY A O 1
ATOM 1471 N N . ASP A 1 191 ? 0.485 -15.222 -3.581 1.00 94.38 191 ASP A N 1
ATOM 1472 C CA . ASP A 1 191 ? -0.573 -15.422 -2.594 1.00 94.38 191 ASP A CA 1
ATOM 1473 C C . ASP A 1 191 ? -1.349 -14.119 -2.328 1.00 94.38 191 ASP A C 1
ATOM 1475 O O . ASP A 1 191 ? -0.821 -13.132 -1.802 1.00 94.38 191 ASP A O 1
ATOM 1479 N N . MET A 1 192 ? -2.636 -14.128 -2.682 1.00 95.31 192 MET A N 1
ATOM 1480 C CA . MET A 1 192 ? -3.538 -12.989 -2.511 1.00 95.31 192 MET A CA 1
ATOM 1481 C C . MET A 1 192 ? -3.688 -12.582 -1.039 1.00 95.31 192 MET A C 1
ATOM 1483 O O . MET A 1 192 ? -3.763 -11.389 -0.743 1.00 95.31 192 MET A O 1
ATOM 1487 N N . SER A 1 193 ? -3.734 -13.544 -0.114 1.00 95.12 193 SER A N 1
ATOM 1488 C CA . SER A 1 193 ? -3.916 -13.280 1.315 1.00 95.12 193 SER A CA 1
ATOM 1489 C C . SER A 1 193 ? -2.679 -12.605 1.916 1.00 95.12 193 SER A C 1
ATOM 1491 O O . SER A 1 193 ? -2.806 -11.606 2.630 1.00 95.12 193 SER A O 1
ATOM 1493 N N . LEU A 1 194 ? -1.477 -13.062 1.545 1.00 95.38 194 LEU A N 1
ATOM 1494 C CA . LEU A 1 194 ? -0.217 -12.454 1.976 1.00 95.38 194 LEU A CA 1
ATOM 1495 C C . LEU A 1 194 ? -0.055 -11.048 1.395 1.00 95.38 194 LEU A C 1
ATOM 1497 O O . LEU A 1 194 ? 0.289 -10.115 2.126 1.00 95.38 194 LEU A O 1
ATOM 1501 N N . THR A 1 195 ? -0.367 -10.869 0.109 1.00 96.75 195 THR A N 1
ATOM 1502 C CA . THR A 1 195 ? -0.326 -9.551 -0.536 1.00 96.75 195 THR A CA 1
ATOM 1503 C C . THR A 1 195 ? -1.323 -8.590 0.102 1.00 96.75 195 THR A C 1
ATOM 1505 O O . THR A 1 195 ? -0.964 -7.461 0.434 1.00 96.75 195 THR A O 1
ATOM 1508 N N . ALA A 1 196 ? -2.559 -9.023 0.356 1.00 97.31 196 ALA A N 1
ATOM 1509 C CA . ALA A 1 196 ? -3.562 -8.200 1.023 1.00 97.31 196 ALA A CA 1
ATOM 1510 C C . ALA A 1 196 ? -3.157 -7.817 2.452 1.00 97.31 196 ALA A C 1
ATOM 1512 O O . ALA A 1 196 ? -3.409 -6.685 2.876 1.00 97.31 196 ALA A O 1
ATOM 1513 N N . ALA A 1 197 ? -2.503 -8.721 3.186 1.00 96.69 197 ALA A N 1
ATOM 1514 C CA . ALA A 1 197 ? -1.967 -8.426 4.509 1.00 96.69 197 ALA A CA 1
ATOM 1515 C C . ALA A 1 197 ? -0.851 -7.368 4.442 1.00 96.69 197 ALA A C 1
ATOM 1517 O O . ALA A 1 197 ? -0.865 -6.417 5.228 1.00 96.69 197 ALA A O 1
ATOM 1518 N N . GLU A 1 198 ? 0.072 -7.472 3.478 1.00 97.62 198 GLU A N 1
ATOM 1519 C CA . GLU A 1 198 ? 1.127 -6.468 3.281 1.00 97.62 198 GLU A CA 1
ATOM 1520 C C . GLU A 1 198 ? 0.556 -5.119 2.819 1.00 97.62 198 GLU A C 1
ATOM 1522 O O . GLU A 1 198 ? 1.007 -4.079 3.306 1.00 97.62 198 GLU A O 1
ATOM 1527 N N . ILE A 1 199 ? -0.470 -5.105 1.956 1.00 98.19 199 ILE A N 1
ATOM 1528 C CA . ILE A 1 199 ? -1.181 -3.875 1.564 1.00 98.19 199 ILE A CA 1
ATOM 1529 C C . ILE A 1 199 ? -1.840 -3.240 2.789 1.00 98.19 199 ILE A C 1
ATOM 1531 O O . ILE A 1 199 ? -1.617 -2.065 3.069 1.00 98.19 199 ILE A O 1
ATOM 1535 N N . SER A 1 200 ? -2.600 -4.015 3.564 1.00 96.75 200 SER A N 1
ATOM 1536 C CA . SER A 1 200 ? -3.303 -3.514 4.752 1.00 96.75 200 SER A CA 1
ATOM 1537 C C . SER A 1 200 ? -2.328 -2.928 5.781 1.00 96.75 200 SER A C 1
ATOM 1539 O O . SER A 1 200 ? -2.548 -1.846 6.334 1.00 96.75 200 SER A O 1
ATOM 1541 N N . LYS A 1 201 ? -1.188 -3.595 5.983 1.00 97.25 201 LYS A N 1
ATOM 1542 C CA . LYS A 1 201 ? -0.099 -3.103 6.829 1.00 97.25 201 LYS A CA 1
ATOM 1543 C C . LYS A 1 201 ? 0.535 -1.825 6.271 1.00 97.25 201 LYS A C 1
ATOM 1545 O O . LYS A 1 201 ? 0.769 -0.886 7.030 1.00 97.25 201 LYS A O 1
ATOM 1550 N N . SER A 1 202 ? 0.784 -1.763 4.965 1.00 97.94 202 SER A N 1
ATOM 1551 C CA . SER A 1 202 ? 1.408 -0.606 4.305 1.00 97.94 202 SER A CA 1
AT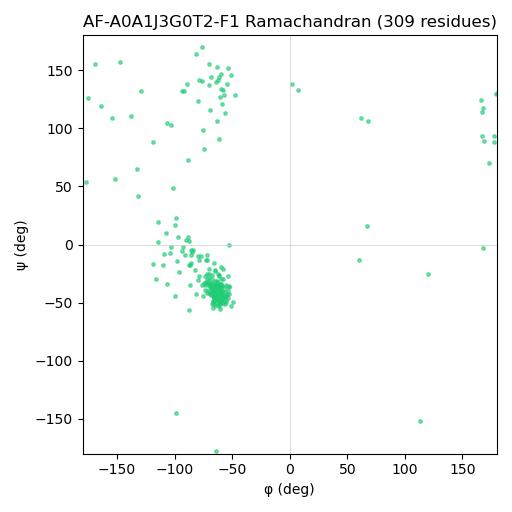OM 1552 C C . SER A 1 202 ? 0.493 0.621 4.265 1.00 97.94 202 SER A C 1
ATOM 1554 O O . SER A 1 202 ? 0.981 1.745 4.325 1.00 97.94 202 SER A O 1
ATOM 1556 N N . LEU A 1 203 ? -0.829 0.425 4.244 1.00 97.62 203 LEU A N 1
ATOM 1557 C CA . LEU A 1 203 ? -1.828 1.496 4.319 1.00 97.62 203 LEU A CA 1
ATOM 1558 C C . LEU A 1 203 ? -2.069 2.006 5.749 1.00 97.62 203 LEU A C 1
ATOM 1560 O O . LEU A 1 203 ? -2.718 3.034 5.926 1.00 97.62 203 LEU A O 1
ATOM 1564 N N . THR A 1 204 ? -1.540 1.341 6.781 1.00 96.81 204 THR A N 1
ATOM 1565 C CA . THR A 1 204 ? -1.774 1.718 8.189 1.00 96.81 204 THR A CA 1
ATOM 1566 C C . THR A 1 204 ? -1.458 3.189 8.505 1.00 96.81 204 THR A C 1
ATOM 1568 O O . THR A 1 204 ? -2.280 3.824 9.164 1.00 96.81 204 THR A O 1
ATOM 1571 N N . PRO A 1 205 ? -0.358 3.801 8.018 1.00 95.81 205 PRO A N 1
ATOM 1572 C CA . PRO A 1 205 ? -0.119 5.232 8.223 1.00 95.81 205 PRO A CA 1
ATOM 1573 C C . PRO A 1 205 ? -1.232 6.127 7.652 1.00 95.81 205 PRO A C 1
ATOM 1575 O O . PRO A 1 205 ? -1.583 7.130 8.268 1.00 95.81 205 PRO A O 1
ATOM 1578 N N . LEU A 1 206 ? -1.821 5.748 6.509 1.00 96.12 206 LEU A N 1
ATOM 1579 C CA . LEU A 1 206 ? -2.955 6.447 5.892 1.00 96.12 206 LEU A CA 1
ATOM 1580 C C . LEU A 1 206 ? -4.262 6.240 6.659 1.00 96.12 206 LEU A C 1
ATOM 1582 O O . LEU A 1 206 ? -5.094 7.137 6.713 1.00 96.12 206 LEU A O 1
ATOM 1586 N N . LEU A 1 207 ? -4.455 5.070 7.265 1.00 96.69 207 LEU A N 1
ATOM 1587 C CA . LEU A 1 207 ? -5.647 4.785 8.066 1.00 96.69 207 LEU A CA 1
ATOM 1588 C C . LEU A 1 207 ? -5.646 5.568 9.388 1.00 96.69 207 LEU A C 1
ATOM 1590 O O . LEU A 1 207 ? -6.701 5.986 9.855 1.00 96.69 207 LEU A O 1
ATOM 1594 N N . LEU A 1 208 ? -4.470 5.784 9.985 1.00 95.25 208 LEU A N 1
ATOM 1595 C CA . LEU A 1 208 ? -4.329 6.387 11.316 1.00 95.25 208 LEU A CA 1
ATOM 1596 C C . LEU A 1 208 ? -4.111 7.911 11.312 1.00 95.25 208 LEU A C 1
ATOM 1598 O O . LEU A 1 208 ? -4.075 8.519 12.382 1.00 95.25 208 LEU A O 1
ATOM 1602 N N . MET A 1 209 ? -3.952 8.545 10.147 1.00 93.12 209 MET A N 1
ATOM 1603 C CA . MET A 1 209 ? -3.842 10.009 10.049 1.00 93.12 209 MET A CA 1
ATOM 1604 C C . MET A 1 209 ? -5.201 10.704 10.215 1.00 93.12 209 MET A C 1
ATOM 1606 O O . MET A 1 209 ? -6.244 10.056 10.196 1.00 93.12 209 MET A O 1
ATOM 1610 N N . GLY A 1 210 ? -5.194 12.033 10.345 1.00 91.00 210 GLY A N 1
ATOM 1611 C CA . GLY A 1 210 ? -6.413 12.845 10.397 1.00 91.00 210 GLY A CA 1
ATOM 1612 C C . GLY A 1 210 ? -7.251 12.807 9.113 1.00 91.00 210 GLY A C 1
ATOM 1613 O O . GLY A 1 210 ? -6.940 12.107 8.146 1.00 91.00 210 GLY A O 1
ATOM 1614 N N . LYS A 1 211 ? -8.344 13.577 9.098 1.00 87.94 211 LYS A N 1
ATOM 1615 C CA . LYS A 1 211 ? -9.273 13.635 7.959 1.00 87.94 211 LYS A CA 1
ATOM 1616 C C . LYS A 1 211 ? -8.567 14.188 6.720 1.00 87.94 211 LYS A C 1
ATOM 1618 O O . LYS A 1 211 ? -8.289 15.378 6.627 1.00 87.94 211 LYS A O 1
ATOM 1623 N N . HIS A 1 212 ? -8.281 13.296 5.775 1.00 89.81 212 HIS A N 1
ATOM 1624 C CA . HIS A 1 212 ? -7.630 13.615 4.512 1.00 89.81 212 HIS A CA 1
ATOM 1625 C C . HIS A 1 212 ? -8.137 12.696 3.387 1.00 89.81 212 HIS A C 1
ATOM 1627 O O . HIS A 1 212 ? -8.592 11.573 3.627 1.00 89.81 212 HIS A O 1
ATOM 1633 N N . GLN A 1 213 ? -8.019 13.134 2.134 1.00 89.69 213 GLN A N 1
ATOM 1634 C CA . GLN A 1 213 ? -8.368 12.328 0.956 1.00 89.69 213 GLN A CA 1
ATOM 1635 C C . GLN A 1 213 ? -7.554 11.023 0.876 1.00 89.69 213 GLN A C 1
ATOM 1637 O O . GLN A 1 213 ? -8.094 9.973 0.551 1.00 89.69 213 GLN A O 1
ATOM 1642 N N . ALA A 1 214 ? -6.279 11.062 1.271 1.00 92.38 214 ALA A N 1
ATOM 1643 C CA . ALA A 1 214 ? -5.399 9.889 1.357 1.00 92.38 214 ALA A CA 1
ATOM 1644 C C . ALA A 1 214 ? -5.906 8.836 2.364 1.00 92.38 214 ALA A C 1
ATOM 1646 O O . ALA A 1 214 ? -5.865 7.637 2.086 1.00 92.38 214 ALA A O 1
ATOM 1647 N N . ARG A 1 215 ? -6.458 9.280 3.502 1.00 95.06 215 ARG A N 1
ATOM 1648 C CA . ARG A 1 215 ? -7.146 8.405 4.461 1.00 95.06 215 ARG A CA 1
ATOM 1649 C C . ARG A 1 215 ? -8.405 7.795 3.847 1.00 95.06 215 ARG A C 1
ATOM 1651 O O . ARG A 1 215 ? -8.617 6.592 3.955 1.00 95.06 215 ARG A O 1
ATOM 1658 N N . SER A 1 216 ? -9.206 8.613 3.165 1.00 94.44 216 SER A N 1
ATOM 1659 C CA . SER A 1 216 ? -10.438 8.166 2.494 1.00 94.44 216 SER A CA 1
ATOM 1660 C C . SER A 1 216 ? -10.151 7.130 1.400 1.00 94.44 216 SER A C 1
ATOM 1662 O O . SER A 1 216 ? -10.896 6.163 1.244 1.00 94.44 216 SER A O 1
ATOM 1664 N N . PHE A 1 217 ? -9.039 7.288 0.677 1.00 95.44 217 PHE A N 1
ATOM 1665 C CA . PHE A 1 217 ? -8.531 6.288 -0.258 1.00 95.44 217 PHE A CA 1
ATOM 1666 C C . PHE A 1 217 ? -8.209 4.967 0.447 1.00 95.44 217 PHE A C 1
ATOM 1668 O O . PHE A 1 217 ? -8.710 3.929 0.023 1.00 95.44 217 PHE A O 1
ATOM 1675 N N . ALA A 1 218 ? -7.423 4.995 1.529 1.00 97.12 218 ALA A N 1
ATOM 1676 C CA . ALA A 1 218 ? -7.030 3.784 2.248 1.00 97.12 218 ALA A CA 1
ATOM 1677 C C . ALA A 1 218 ? -8.239 3.027 2.823 1.00 97.12 218 ALA A C 1
ATOM 1679 O O . ALA A 1 218 ? -8.354 1.817 2.623 1.00 97.12 218 ALA A O 1
ATOM 1680 N N . LEU A 1 219 ? -9.171 3.742 3.464 1.00 96.06 219 LEU A N 1
ATOM 1681 C CA . LEU A 1 219 ? -10.425 3.177 3.975 1.00 96.06 219 LEU A CA 1
ATOM 1682 C C . LEU A 1 219 ? -11.267 2.587 2.843 1.00 96.06 219 LEU A C 1
ATOM 1684 O O . LEU A 1 219 ? -11.681 1.432 2.901 1.00 96.06 219 LEU A O 1
ATOM 1688 N N . GLY A 1 220 ? -11.449 3.343 1.758 1.00 95.06 220 GLY A N 1
ATOM 1689 C CA . GLY A 1 220 ? -12.193 2.885 0.593 1.00 95.06 220 GLY A CA 1
ATOM 1690 C C . GLY A 1 220 ? -11.572 1.663 -0.086 1.00 95.06 220 GLY A C 1
ATOM 1691 O O . GLY A 1 220 ? -12.302 0.780 -0.533 1.00 95.06 220 GLY A O 1
ATOM 1692 N N . PHE A 1 221 ? -10.242 1.587 -0.152 1.00 96.69 221 PHE A N 1
ATOM 1693 C CA . PHE A 1 221 ? -9.534 0.449 -0.729 1.00 96.69 221 PHE A CA 1
ATOM 1694 C C . PHE A 1 221 ? -9.731 -0.812 0.119 1.00 96.69 221 PHE A C 1
ATOM 1696 O O . PHE A 1 221 ? -10.122 -1.852 -0.411 1.00 96.69 221 PHE A O 1
ATOM 1703 N N . VAL A 1 222 ? -9.538 -0.719 1.437 1.00 96.25 222 VAL A N 1
ATOM 1704 C CA . VAL A 1 222 ? -9.764 -1.842 2.357 1.00 96.25 222 VAL A CA 1
ATOM 1705 C C . VAL A 1 222 ? -11.228 -2.291 2.305 1.00 96.25 222 VAL A C 1
ATOM 1707 O O . VAL A 1 222 ? -11.502 -3.449 1.985 1.00 96.25 222 VAL A O 1
ATOM 1710 N N . SER A 1 223 ? -12.169 -1.374 2.540 1.00 93.06 223 SER A N 1
ATOM 1711 C CA . SER A 1 223 ? -13.581 -1.720 2.726 1.00 93.06 223 SER A CA 1
ATOM 1712 C C . SER A 1 223 ? -14.302 -2.114 1.437 1.00 93.06 223 SER A C 1
ATOM 1714 O O . SER A 1 223 ? -15.253 -2.886 1.484 1.00 93.06 223 SER A O 1
ATOM 1716 N N . ARG A 1 224 ? -13.876 -1.622 0.264 1.00 91.75 224 ARG A N 1
ATOM 1717 C CA . ARG A 1 224 ? -14.513 -1.995 -1.016 1.00 91.75 224 ARG A CA 1
ATOM 1718 C C . ARG A 1 224 ? -13.747 -3.066 -1.777 1.00 91.75 224 ARG A C 1
ATOM 1720 O O . ARG A 1 224 ? -14.371 -3.981 -2.307 1.00 91.75 224 ARG A O 1
ATOM 1727 N N . LYS A 1 225 ? -12.415 -2.964 -1.865 1.00 94.38 225 LYS A N 1
ATOM 1728 C CA . LYS A 1 225 ? -11.611 -3.882 -2.686 1.00 94.38 225 LYS A CA 1
ATOM 1729 C C . LYS A 1 225 ? -11.219 -5.134 -1.910 1.00 94.38 225 LYS A C 1
ATOM 1731 O O . LYS A 1 225 ? -11.547 -6.227 -2.360 1.00 94.38 225 LYS A O 1
ATOM 1736 N N . ILE A 1 226 ? -10.558 -4.992 -0.759 1.00 94.81 226 ILE A N 1
ATOM 1737 C CA . ILE A 1 226 ? -10.080 -6.151 0.018 1.00 94.81 226 ILE A CA 1
ATOM 1738 C C . ILE A 1 226 ? -11.266 -6.933 0.592 1.00 94.81 226 ILE A C 1
ATOM 1740 O O . ILE A 1 226 ? -11.378 -8.132 0.353 1.00 94.81 226 ILE A O 1
ATOM 1744 N N . MET A 1 227 ? -12.196 -6.260 1.275 1.00 93.44 227 MET A N 1
ATOM 1745 C CA . MET A 1 227 ? -13.383 -6.929 1.826 1.00 93.44 227 MET A CA 1
ATOM 1746 C C . MET A 1 227 ? -14.309 -7.487 0.742 1.00 93.44 227 MET A C 1
ATOM 1748 O O . MET A 1 227 ? -14.881 -8.558 0.917 1.00 93.44 227 MET A O 1
ATOM 1752 N N . GLY A 1 228 ? -14.424 -6.809 -0.406 1.00 92.62 228 GLY A N 1
ATOM 1753 C CA . GLY A 1 228 ? -15.204 -7.310 -1.539 1.00 92.62 228 GLY A CA 1
ATOM 1754 C C . GLY A 1 228 ? -14.687 -8.653 -2.063 1.00 92.62 228 GLY A C 1
ATOM 1755 O O . GLY A 1 228 ? -15.485 -9.533 -2.376 1.00 92.62 228 GLY A O 1
ATOM 1756 N N . LEU A 1 229 ? -13.363 -8.828 -2.105 1.00 92.50 229 LEU A N 1
ATOM 1757 C CA . LEU A 1 229 ? -12.723 -10.096 -2.466 1.00 92.50 229 LEU A CA 1
ATOM 1758 C C . LEU A 1 229 ? -12.816 -11.140 -1.339 1.00 92.50 229 LEU A C 1
ATOM 1760 O O . LEU A 1 229 ? -12.954 -12.330 -1.618 1.00 92.50 229 LEU A O 1
ATOM 1764 N N . ALA A 1 230 ? -12.782 -10.709 -0.074 1.00 92.62 230 ALA A N 1
ATOM 1765 C CA . ALA A 1 230 ? -12.820 -11.597 1.090 1.00 92.62 230 ALA A CA 1
ATOM 1766 C C . ALA A 1 230 ? -14.104 -12.433 1.184 1.00 92.62 230 ALA A C 1
ATOM 1768 O O . ALA A 1 230 ? -14.061 -13.551 1.690 1.00 92.62 230 ALA A O 1
ATOM 1769 N N . LYS A 1 231 ? -15.218 -11.943 0.622 1.00 89.75 231 LYS A N 1
ATOM 1770 C CA . LYS A 1 231 ? -16.497 -12.674 0.541 1.00 89.75 231 LYS A CA 1
ATOM 1771 C C . LYS A 1 231 ? -16.375 -14.057 -0.102 1.00 89.75 231 LYS A C 1
ATOM 1773 O O . LYS A 1 231 ? -17.170 -14.942 0.191 1.00 89.75 231 LYS A O 1
ATOM 1778 N N . TYR A 1 232 ? -15.385 -14.241 -0.974 1.00 89.12 232 TYR A N 1
ATOM 1779 C CA . TYR A 1 232 ? -15.179 -15.479 -1.727 1.00 89.12 232 TYR A CA 1
ATOM 1780 C C . TYR A 1 232 ? -13.876 -16.196 -1.355 1.00 89.12 232 TYR A C 1
ATOM 1782 O O . TYR A 1 232 ? -13.554 -17.223 -1.947 1.00 89.12 232 TYR A O 1
ATOM 1790 N N . ASN A 1 233 ? -13.109 -15.669 -0.394 1.00 90.62 233 ASN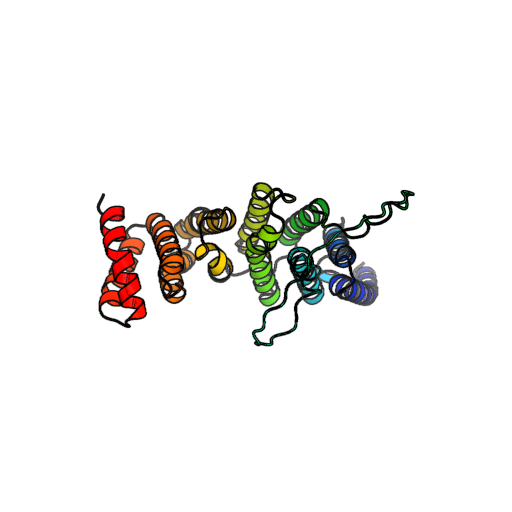 A N 1
ATOM 1791 C CA . ASN A 1 233 ? -11.816 -16.221 -0.003 1.00 90.62 233 ASN A CA 1
ATOM 1792 C C . ASN A 1 233 ? -11.670 -16.222 1.528 1.00 90.62 233 ASN A C 1
ATOM 1794 O O . ASN A 1 233 ? -11.495 -15.180 2.160 1.00 90.62 233 ASN A O 1
ATOM 1798 N N . SER A 1 234 ? -11.687 -17.418 2.124 1.00 91.19 234 SER A N 1
ATOM 1799 C CA . SER A 1 234 ? -11.617 -17.607 3.578 1.00 91.19 234 SER A CA 1
ATOM 1800 C C . SER A 1 234 ? -10.295 -17.161 4.205 1.00 91.19 234 SER A C 1
ATOM 1802 O O . SER A 1 234 ? -10.271 -16.745 5.362 1.00 91.19 234 SER A O 1
ATOM 1804 N N . GLU A 1 235 ? -9.180 -17.254 3.480 1.00 92.62 235 GLU A N 1
ATOM 1805 C CA . GLU A 1 235 ? -7.879 -16.787 3.975 1.00 92.62 235 GLU A CA 1
ATOM 1806 C C . GLU A 1 235 ? -7.844 -15.262 4.008 1.00 92.62 235 GLU A C 1
ATOM 1808 O O . GLU A 1 235 ? -7.402 -14.662 4.987 1.00 92.62 235 GLU A O 1
ATOM 1813 N N . LEU A 1 236 ? -8.421 -14.628 2.988 1.00 92.94 236 LEU A N 1
ATOM 1814 C CA . LEU A 1 236 ? -8.577 -13.183 2.941 1.00 92.94 236 LEU A CA 1
ATOM 1815 C C . LEU A 1 236 ? -9.569 -12.673 3.999 1.00 92.94 236 LEU A C 1
ATOM 1817 O O . LEU A 1 236 ? -9.328 -11.623 4.595 1.00 92.94 236 LEU A O 1
ATOM 1821 N N . LYS A 1 237 ? -10.621 -13.441 4.318 1.00 93.62 237 LYS A N 1
ATOM 1822 C CA . LYS A 1 237 ? -11.523 -13.146 5.446 1.00 93.62 237 LYS A CA 1
ATOM 1823 C C . LYS A 1 237 ? -10.758 -13.041 6.770 1.00 93.62 237 LYS A C 1
ATOM 1825 O O . LYS A 1 237 ? -10.982 -12.097 7.522 1.00 93.62 237 LYS A O 1
ATOM 1830 N N . LYS A 1 238 ? -9.765 -13.910 7.010 1.00 94.06 238 LYS A N 1
ATOM 1831 C CA . LYS A 1 238 ? -8.884 -13.809 8.194 1.00 94.06 238 LYS A CA 1
ATOM 1832 C C . LYS A 1 238 ? -8.033 -12.539 8.196 1.00 94.06 238 LYS A C 1
ATOM 1834 O O . LYS A 1 238 ? -7.754 -11.997 9.262 1.00 94.06 238 LYS A O 1
ATOM 1839 N N . VAL A 1 239 ? -7.580 -12.067 7.034 1.00 94.75 239 VAL A N 1
ATOM 1840 C CA . VAL A 1 239 ? -6.828 -10.802 6.938 1.00 94.75 239 VAL A CA 1
ATOM 1841 C C . VAL A 1 239 ? -7.728 -9.632 7.326 1.00 94.75 239 VAL A C 1
ATOM 1843 O O . VAL A 1 239 ? -7.338 -8.799 8.143 1.00 94.75 239 VAL A O 1
ATOM 1846 N N . VAL A 1 240 ? -8.949 -9.608 6.787 1.00 94.19 240 VAL A N 1
ATOM 1847 C CA . VAL A 1 240 ? -9.954 -8.581 7.081 1.00 94.19 240 VAL A CA 1
ATOM 1848 C C . VAL A 1 240 ? -10.328 -8.575 8.563 1.00 94.19 240 VAL A C 1
ATOM 1850 O O . VAL A 1 240 ? -10.265 -7.520 9.188 1.00 94.19 240 VAL A O 1
ATOM 1853 N N . SER A 1 241 ? -10.645 -9.731 9.154 1.00 94.81 241 SER A N 1
ATOM 1854 C CA . SER A 1 241 ? -11.071 -9.810 10.558 1.00 94.81 241 SER A CA 1
ATOM 1855 C C . SER A 1 241 ? -9.960 -9.467 11.557 1.00 94.81 241 SER A C 1
ATOM 1857 O O . SER A 1 241 ? -10.222 -8.965 12.654 1.00 94.81 241 SER A O 1
ATOM 1859 N N . ASN A 1 242 ? -8.694 -9.664 11.177 1.00 96.00 242 ASN A N 1
ATOM 1860 C CA . ASN A 1 242 ? -7.547 -9.292 12.003 1.00 96.00 242 ASN A CA 1
ATOM 1861 C C . ASN A 1 242 ? -7.084 -7.843 11.816 1.00 96.00 242 ASN A C 1
ATOM 1863 O O . ASN A 1 242 ? -6.372 -7.328 12.682 1.00 96.00 242 ASN A O 1
ATOM 1867 N N . LEU A 1 243 ? -7.476 -7.161 10.737 1.00 96.69 243 LEU A N 1
ATOM 1868 C CA . LEU A 1 243 ? -7.040 -5.791 10.473 1.00 96.69 243 LEU A CA 1
ATOM 1869 C C . LEU A 1 243 ? -7.460 -4.804 11.580 1.00 96.69 243 LEU A C 1
ATOM 1871 O O . LEU A 1 243 ? -6.579 -4.103 12.084 1.00 96.69 243 LEU A O 1
ATOM 1875 N N . PRO A 1 244 ? -8.723 -4.760 12.052 1.00 96.94 244 PRO A N 1
ATOM 1876 C CA . PRO A 1 244 ? -9.095 -3.915 13.187 1.00 96.94 244 PRO A CA 1
ATOM 1877 C C . PRO A 1 244 ? -8.245 -4.183 14.434 1.00 96.94 244 PRO A C 1
ATOM 1879 O O . PRO A 1 244 ? -7.755 -3.248 15.066 1.00 96.94 244 PRO A O 1
ATOM 1882 N N . LYS A 1 245 ? -7.993 -5.459 14.756 1.00 96.38 245 LYS A N 1
ATOM 1883 C CA . LYS A 1 245 ? -7.161 -5.866 15.902 1.00 96.38 245 LYS A CA 1
ATOM 1884 C C . LYS A 1 245 ? -5.714 -5.388 15.737 1.00 96.38 245 LYS A C 1
ATOM 1886 O O . LYS A 1 245 ? -5.098 -4.907 16.686 1.00 96.38 245 LYS A O 1
ATOM 1891 N N . PHE A 1 246 ? -5.175 -5.466 14.521 1.00 96.88 246 PHE A N 1
ATOM 1892 C CA . PHE A 1 246 ? -3.855 -4.930 14.199 1.00 96.88 246 PHE A CA 1
ATOM 1893 C C . PHE A 1 246 ? -3.798 -3.407 14.380 1.00 96.88 246 PHE A C 1
ATOM 1895 O O . PHE A 1 246 ? -2.854 -2.901 14.990 1.00 96.88 246 PHE A O 1
ATOM 1902 N N . LEU A 1 247 ? -4.812 -2.677 13.906 1.00 97.12 247 LEU A N 1
ATOM 1903 C CA . LEU A 1 247 ? -4.886 -1.219 14.033 1.00 97.12 247 LEU A CA 1
ATOM 1904 C C . LEU A 1 247 ? -4.991 -0.768 15.488 1.00 97.12 247 LEU A C 1
ATOM 1906 O O . LEU A 1 247 ? -4.331 0.199 15.856 1.00 97.12 247 LEU A O 1
ATOM 1910 N N . VAL A 1 248 ? -5.723 -1.496 16.333 1.00 96.25 248 VAL A N 1
ATOM 1911 C CA . VAL A 1 248 ? -5.743 -1.259 17.786 1.00 96.25 248 VAL A CA 1
ATOM 1912 C C . VAL A 1 248 ? -4.320 -1.263 18.354 1.00 96.25 248 VAL A C 1
ATOM 1914 O O . VAL A 1 248 ? -3.943 -0.353 19.087 1.00 96.25 248 VAL A O 1
ATOM 1917 N N . HIS A 1 249 ? -3.490 -2.238 17.977 1.00 94.44 249 HIS A N 1
ATOM 1918 C CA . HIS A 1 249 ? -2.100 -2.313 18.440 1.00 94.44 249 HIS A CA 1
ATOM 1919 C C . HIS A 1 249 ? -1.171 -1.252 17.833 1.00 94.44 249 HIS A C 1
ATOM 1921 O O . HIS A 1 249 ? -0.047 -1.080 18.309 1.00 94.44 249 HIS A O 1
ATOM 1927 N N . LYS A 1 250 ? -1.610 -0.556 16.782 1.00 95.69 250 LYS A N 1
ATOM 1928 C CA . LYS A 1 250 ? -0.885 0.552 16.146 1.00 95.69 250 LYS A CA 1
ATOM 1929 C C . LYS A 1 250 ? -1.451 1.925 16.497 1.00 95.69 250 LYS A C 1
ATOM 1931 O O . LYS A 1 250 ? -0.832 2.925 16.137 1.00 95.69 250 LYS A O 1
ATOM 1936 N N . ALA A 1 251 ? -2.584 1.978 17.193 1.00 94.50 251 ALA A N 1
ATOM 1937 C CA . ALA A 1 251 ? -3.247 3.216 17.550 1.00 94.50 251 ALA A CA 1
ATOM 1938 C C . ALA A 1 251 ? -2.319 4.098 18.409 1.00 94.50 251 ALA A C 1
ATOM 1940 O O . ALA A 1 251 ? -1.703 3.605 19.359 1.00 94.50 251 ALA A O 1
ATOM 1941 N N . PRO A 1 252 ? -2.204 5.401 18.104 1.00 92.81 252 PRO A N 1
ATOM 1942 C CA . PRO A 1 252 ? -1.430 6.320 18.929 1.00 92.81 252 PRO A CA 1
ATOM 1943 C C . PRO A 1 252 ? -2.012 6.462 20.341 1.00 92.81 252 PRO A C 1
ATOM 1945 O O . PRO A 1 252 ? -3.221 6.379 20.539 1.00 92.81 252 PRO A O 1
ATOM 1948 N N . GLU A 1 253 ? -1.169 6.776 21.327 1.00 89.69 253 GLU A N 1
ATOM 1949 C CA . GLU A 1 253 ? -1.633 6.997 22.707 1.00 89.69 253 GLU A CA 1
ATOM 1950 C C . GLU A 1 253 ? -2.178 8.413 22.943 1.00 89.69 253 GLU A C 1
ATOM 1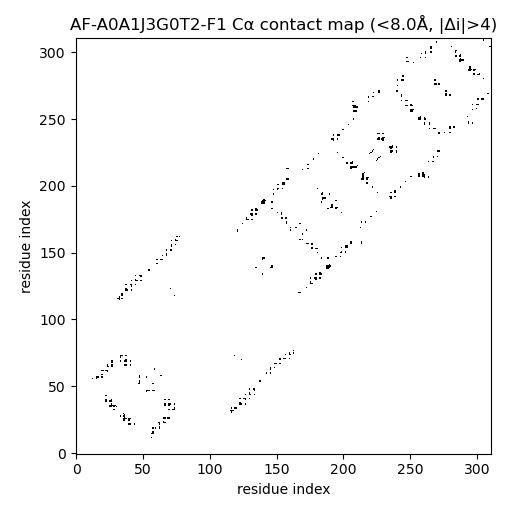952 O O . GLU A 1 253 ? -2.957 8.628 23.868 1.00 89.69 253 GLU A O 1
ATOM 1957 N N . LYS A 1 254 ? -1.801 9.392 22.112 1.00 92.38 254 LYS A N 1
ATOM 1958 C CA . LYS A 1 254 ? -2.265 10.784 22.237 1.00 92.38 254 LYS A CA 1
ATOM 1959 C C . LYS A 1 254 ? -3.741 10.896 21.861 1.00 92.38 254 LYS A C 1
ATOM 1961 O O . LYS A 1 254 ? -4.141 10.343 20.846 1.00 92.38 254 LYS A O 1
ATOM 1966 N N . ALA A 1 255 ? -4.513 11.664 22.634 1.00 91.19 255 ALA A N 1
ATOM 1967 C CA . ALA A 1 255 ? -5.974 11.725 22.527 1.00 91.19 255 ALA A CA 1
ATOM 1968 C C . ALA A 1 255 ? -6.495 11.986 21.103 1.00 91.19 255 ALA A C 1
ATOM 1970 O O . ALA A 1 255 ? -7.292 11.203 20.602 1.00 91.19 255 ALA A O 1
ATOM 1971 N N . GLU A 1 256 ? -6.019 13.037 20.432 1.00 93.44 256 GLU A N 1
ATOM 1972 C CA . GLU A 1 256 ? -6.510 13.385 19.093 1.00 93.44 256 GLU A CA 1
ATOM 1973 C C . GLU A 1 256 ? -6.138 12.327 18.025 1.00 93.44 256 GLU A C 1
ATOM 1975 O O . GLU A 1 256 ? -7.049 11.776 17.407 1.00 93.44 256 GLU A O 1
ATOM 1980 N N . PRO A 1 257 ? -4.859 11.933 17.835 1.00 92.88 257 PRO A N 1
ATOM 1981 C CA . PRO A 1 257 ? -4.513 10.857 16.901 1.00 92.88 257 PRO A CA 1
ATOM 1982 C C . PRO A 1 257 ? -5.155 9.503 17.229 1.00 92.88 257 PRO A C 1
ATOM 1984 O O . PRO A 1 257 ? -5.442 8.713 16.330 1.00 92.88 257 PRO A O 1
ATOM 1987 N N . ARG A 1 258 ? -5.411 9.232 18.513 1.00 95.31 258 ARG A N 1
ATOM 1988 C CA . ARG A 1 258 ? -6.169 8.057 18.943 1.00 95.31 258 ARG A CA 1
ATOM 1989 C C . ARG A 1 258 ? -7.622 8.127 18.482 1.00 95.31 258 ARG A C 1
ATOM 1991 O O . ARG A 1 258 ? -8.128 7.129 17.985 1.00 95.31 258 ARG A O 1
ATOM 1998 N N . GLY A 1 259 ? -8.259 9.295 18.563 1.00 95.38 259 GLY A N 1
ATOM 1999 C CA . GLY A 1 259 ? -9.599 9.524 18.015 1.00 95.38 259 GLY A CA 1
ATOM 2000 C C . GLY A 1 259 ? -9.680 9.188 16.523 1.00 95.38 259 GLY A C 1
ATOM 2001 O O . GLY A 1 259 ? -10.571 8.455 16.101 1.00 95.38 259 GLY A O 1
ATOM 2002 N N . TYR A 1 260 ? -8.685 9.604 15.732 1.00 95.44 260 TYR A N 1
ATOM 2003 C CA . TYR A 1 260 ? -8.596 9.229 14.315 1.00 95.44 260 TYR A CA 1
ATOM 2004 C C . TYR A 1 260 ? -8.454 7.715 14.103 1.00 95.44 260 TYR A C 1
ATOM 2006 O O . TYR A 1 260 ? -9.055 7.176 13.169 1.00 95.44 260 TYR A O 1
ATOM 2014 N N . ALA A 1 261 ? -7.689 7.023 14.953 1.00 96.50 261 ALA A N 1
ATOM 2015 C CA . ALA A 1 261 ? -7.575 5.567 14.913 1.00 96.50 261 ALA A CA 1
ATOM 2016 C C . ALA A 1 261 ? -8.916 4.882 15.222 1.00 96.50 261 ALA A C 1
ATOM 2018 O O . ALA A 1 261 ? -9.312 3.968 14.504 1.00 96.50 261 ALA A O 1
ATOM 2019 N N . VAL A 1 262 ? -9.633 5.359 16.244 1.00 96.44 262 VAL A N 1
ATOM 2020 C CA . VAL A 1 262 ? -10.963 4.864 16.635 1.00 96.44 262 VAL A CA 1
ATOM 2021 C C . VAL A 1 262 ? -11.961 5.013 15.488 1.00 96.44 262 VAL A C 1
ATOM 2023 O O . VAL A 1 262 ? -12.618 4.038 15.131 1.00 96.44 262 VAL A O 1
ATOM 2026 N N . GLU A 1 263 ? -12.023 6.189 14.853 1.00 95.44 263 GLU A N 1
ATOM 2027 C CA . GLU A 1 263 ? -12.879 6.421 13.682 1.00 95.44 263 GLU A CA 1
ATOM 2028 C C . GLU A 1 263 ? -12.572 5.427 12.544 1.00 95.44 263 GLU A C 1
ATOM 2030 O O . GLU A 1 263 ? -13.491 4.854 11.963 1.00 95.44 263 GLU A O 1
ATOM 2035 N N . ALA A 1 264 ? -11.288 5.182 12.245 1.00 96.19 264 ALA A N 1
ATOM 2036 C CA . ALA A 1 264 ? -10.883 4.279 11.163 1.00 96.19 264 ALA A CA 1
ATOM 2037 C C . ALA A 1 264 ? -11.224 2.816 11.475 1.00 96.19 264 ALA A C 1
ATOM 2039 O O . ALA A 1 264 ? -11.735 2.099 10.619 1.00 96.19 264 ALA A O 1
ATOM 2040 N N . ILE A 1 265 ? -10.961 2.382 12.712 1.00 97.19 265 ILE A N 1
ATOM 2041 C CA . ILE A 1 265 ? -11.296 1.038 13.192 1.00 97.19 265 ILE A CA 1
ATOM 2042 C C . ILE A 1 265 ? -12.802 0.805 13.074 1.00 97.19 265 ILE A C 1
ATOM 2044 O O . ILE A 1 265 ? -13.214 -0.218 12.537 1.00 97.19 265 ILE A O 1
ATOM 2048 N N . LEU A 1 266 ? -13.623 1.755 13.527 1.00 96.12 266 LEU A N 1
ATOM 2049 C CA . LEU A 1 266 ? -15.079 1.638 13.456 1.00 96.12 266 LEU A CA 1
ATOM 2050 C C . LEU A 1 266 ? -15.590 1.569 12.021 1.00 96.12 266 LEU A C 1
ATOM 2052 O O . LEU A 1 266 ? -16.477 0.772 11.741 1.00 96.12 266 LEU A O 1
ATOM 2056 N N . GLU A 1 267 ? -15.054 2.380 11.113 1.00 94.94 267 GLU A N 1
ATOM 2057 C CA . GLU A 1 267 ? -15.465 2.356 9.707 1.00 94.94 267 GLU A CA 1
ATOM 2058 C C . GLU A 1 267 ? -15.147 1.012 9.036 1.00 94.94 267 GLU A C 1
ATOM 2060 O O . GLU A 1 267 ? -15.974 0.482 8.296 1.00 94.94 267 GLU A O 1
ATOM 2065 N N . ILE A 1 268 ? -13.989 0.424 9.349 1.00 95.75 268 ILE A N 1
ATOM 2066 C CA . ILE A 1 268 ? -13.615 -0.917 8.883 1.00 95.75 268 ILE A CA 1
ATOM 2067 C C . ILE A 1 268 ? -14.553 -1.966 9.492 1.00 95.75 268 ILE A C 1
ATOM 2069 O O . ILE A 1 268 ? -15.113 -2.769 8.756 1.00 95.75 268 ILE A O 1
ATOM 2073 N N . VAL A 1 269 ? -14.783 -1.937 10.809 1.00 95.62 269 VAL A N 1
ATOM 2074 C CA . VAL A 1 269 ? -15.647 -2.913 11.499 1.00 95.62 269 VAL A CA 1
ATOM 2075 C C . VAL A 1 269 ? -17.079 -2.873 10.970 1.00 95.62 269 VAL A C 1
ATOM 2077 O O . VAL A 1 269 ? -17.655 -3.921 10.702 1.00 95.62 269 VAL A O 1
ATOM 2080 N N . LYS A 1 270 ? -17.641 -1.686 10.720 1.00 93.38 270 LYS A N 1
ATOM 2081 C CA . LYS A 1 270 ? -18.987 -1.543 10.136 1.00 93.38 270 LYS A CA 1
ATOM 2082 C C . LYS A 1 270 ? -19.118 -2.155 8.742 1.00 93.38 270 LYS A C 1
ATOM 2084 O O . LYS A 1 270 ? -20.221 -2.508 8.341 1.00 93.38 270 LYS A O 1
ATOM 2089 N N . ALA A 1 271 ? -18.021 -2.249 7.995 1.00 92.12 271 ALA A N 1
ATOM 2090 C CA . ALA A 1 271 ? -18.008 -2.853 6.667 1.00 92.12 271 ALA A CA 1
ATOM 2091 C C . ALA A 1 271 ? -17.820 -4.385 6.696 1.00 92.12 271 ALA A C 1
ATOM 2093 O O . ALA A 1 271 ? -17.952 -5.028 5.654 1.00 92.12 271 ALA A O 1
ATOM 2094 N N . MET A 1 272 ? -17.516 -4.969 7.861 1.00 92.50 272 MET A N 1
ATOM 2095 C CA . MET A 1 272 ? -17.333 -6.413 8.047 1.00 92.50 272 MET A CA 1
ATOM 2096 C C . MET A 1 272 ? -18.668 -7.152 8.211 1.00 92.50 272 MET A C 1
ATOM 2098 O O . MET A 1 272 ? -19.693 -6.539 8.501 1.00 92.50 272 MET A O 1
ATOM 2102 N N . GLU A 1 273 ? -18.644 -8.477 8.050 1.00 90.75 273 GLU A N 1
ATOM 2103 C CA . GLU A 1 273 ? -19.798 -9.349 8.309 1.00 90.75 273 GLU A CA 1
ATOM 2104 C C . GLU A 1 273 ? -20.101 -9.447 9.813 1.00 90.75 273 GLU A C 1
ATOM 2106 O O . GLU A 1 273 ? -19.217 -9.247 10.650 1.00 90.75 273 GLU A O 1
ATOM 2111 N N . ALA A 1 274 ? -21.352 -9.757 10.160 1.00 90.88 274 ALA A N 1
ATOM 2112 C CA . ALA A 1 274 ? -21.837 -9.734 11.541 1.00 90.88 274 ALA A CA 1
ATOM 2113 C C . ALA A 1 274 ? -21.048 -10.675 12.468 1.00 90.88 274 ALA A C 1
ATOM 2115 O O . ALA A 1 274 ? -20.774 -10.324 13.618 1.00 90.88 274 ALA A O 1
ATOM 2116 N N . GLU A 1 275 ? -20.629 -11.842 11.971 1.00 91.44 275 GLU A N 1
ATOM 2117 C CA . GLU A 1 275 ? -19.819 -12.784 12.745 1.00 91.44 275 GLU A CA 1
ATOM 2118 C C . GLU A 1 275 ? -18.460 -12.176 13.117 1.00 91.44 275 GLU A C 1
ATOM 2120 O O . GLU A 1 275 ? -18.041 -12.243 14.275 1.00 91.44 275 GLU A O 1
ATOM 2125 N N . ASP A 1 276 ? -17.796 -11.520 12.161 1.00 92.75 276 ASP A N 1
ATOM 2126 C CA . ASP A 1 276 ? -16.490 -10.901 12.394 1.00 92.75 276 ASP A CA 1
ATOM 2127 C C . ASP A 1 276 ? -16.615 -9.630 13.259 1.00 92.75 276 ASP A C 1
ATOM 2129 O O . ASP A 1 276 ? -15.718 -9.316 14.048 1.00 92.75 276 ASP A O 1
ATOM 2133 N N . GLN A 1 277 ? -17.732 -8.898 13.145 1.00 94.81 277 GLN A N 1
ATOM 2134 C CA . GLN A 1 277 ? -18.060 -7.778 14.033 1.00 94.81 277 GLN A CA 1
ATOM 2135 C C . GLN A 1 277 ? -18.199 -8.252 15.483 1.00 94.81 277 GLN A C 1
ATOM 2137 O O . GLN A 1 277 ? -17.592 -7.660 16.377 1.00 94.81 277 GLN A O 1
ATOM 2142 N N . SER A 1 278 ? -18.947 -9.337 15.716 1.00 93.19 278 SER A N 1
ATOM 2143 C CA . SER A 1 278 ? -19.117 -9.927 17.049 1.00 93.19 278 SER A CA 1
ATOM 2144 C C . SER A 1 278 ? -17.777 -10.371 17.636 1.00 93.19 278 SER A C 1
ATOM 2146 O O . SER A 1 278 ? -17.474 -10.062 18.789 1.00 93.19 278 SER A O 1
ATOM 2148 N N . GLU A 1 279 ? -16.929 -11.027 16.837 1.00 95.06 279 GLU A N 1
ATOM 2149 C CA . GLU A 1 279 ? -15.593 -11.439 17.280 1.00 95.06 279 GLU A CA 1
ATOM 2150 C C . GLU A 1 279 ? -14.719 -10.231 17.670 1.00 95.06 279 GLU A C 1
ATOM 2152 O O . GLU A 1 279 ? -13.951 -10.274 18.640 1.00 95.06 279 GLU A O 1
ATOM 2157 N N . PHE A 1 280 ? -14.834 -9.122 16.934 1.00 96.62 280 PHE A N 1
ATOM 2158 C CA . PHE A 1 280 ? -14.129 -7.892 17.272 1.00 96.62 280 PHE A CA 1
ATOM 2159 C C . PHE A 1 280 ? -14.665 -7.240 18.554 1.00 96.62 280 PHE A C 1
ATOM 2161 O O . PHE A 1 280 ? -13.869 -6.773 19.372 1.00 96.62 280 PHE A O 1
ATOM 2168 N N . VAL A 1 281 ? -15.981 -7.241 18.777 1.00 95.25 281 VAL A N 1
ATOM 2169 C CA . VAL A 1 281 ? -16.584 -6.747 20.027 1.00 95.25 281 VAL A CA 1
ATOM 2170 C C . VAL A 1 281 ? -16.064 -7.544 21.226 1.00 95.25 281 VAL A C 1
ATOM 2172 O O . VAL A 1 281 ? -15.597 -6.943 22.196 1.00 95.25 281 VAL A O 1
ATOM 2175 N N . ASP A 1 282 ? -16.025 -8.875 21.137 1.00 94.44 282 ASP A N 1
ATOM 2176 C CA . ASP A 1 282 ? -15.464 -9.733 22.190 1.00 94.44 282 ASP A CA 1
ATOM 2177 C C . ASP A 1 282 ? -13.991 -9.413 22.476 1.00 94.44 282 ASP A C 1
ATOM 2179 O O . ASP A 1 282 ? -13.547 -9.389 23.632 1.00 94.44 282 ASP A O 1
ATOM 2183 N N . PHE A 1 283 ? -13.212 -9.139 21.426 1.00 95.62 283 PHE A N 1
ATOM 2184 C CA . PHE A 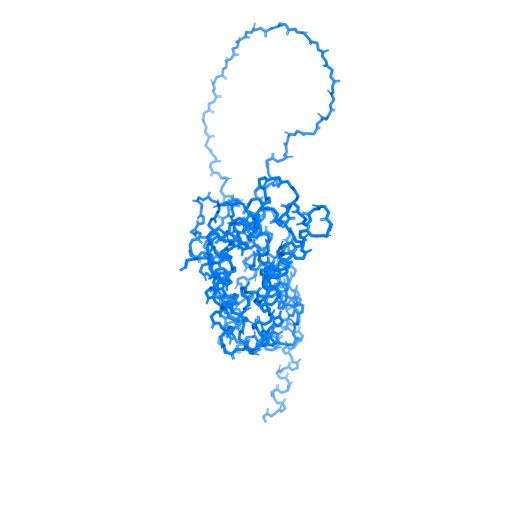1 283 ? -11.832 -8.684 21.563 1.00 95.62 283 PHE A CA 1
ATOM 2185 C C . PHE A 1 283 ? -11.749 -7.346 22.316 1.00 95.62 283 PHE A C 1
ATOM 2187 O O . PHE A 1 283 ? -10.955 -7.226 23.252 1.00 95.62 283 PHE A O 1
ATOM 2194 N N . VAL A 1 284 ? -12.588 -6.364 21.973 1.00 95.75 284 VAL A N 1
ATOM 2195 C CA . VAL A 1 284 ? -12.628 -5.051 22.641 1.00 95.75 284 VAL A CA 1
ATOM 2196 C C . VAL A 1 284 ? -13.020 -5.169 24.113 1.00 95.75 284 VAL A C 1
ATOM 2198 O O . VAL A 1 284 ? -12.390 -4.536 24.964 1.00 95.75 284 VAL A O 1
ATOM 2201 N N . MET A 1 285 ? -13.976 -6.035 24.448 1.00 93.44 285 MET A N 1
ATOM 2202 C CA . MET A 1 285 ? -14.358 -6.287 25.841 1.00 93.44 285 MET A CA 1
ATOM 2203 C C . MET A 1 285 ? -13.189 -6.849 26.663 1.00 93.44 285 MET A C 1
ATOM 2205 O O . MET A 1 285 ? -12.942 -6.399 27.785 1.00 93.44 285 MET A O 1
ATOM 2209 N N . LYS A 1 286 ? -12.395 -7.761 26.085 1.00 94.00 286 LYS A N 1
ATOM 2210 C CA . LYS A 1 286 ? -11.171 -8.283 26.722 1.00 94.00 286 LYS A CA 1
ATOM 2211 C C . LYS A 1 286 ? -10.106 -7.200 26.911 1.00 94.00 286 LYS A C 1
ATOM 2213 O O . LYS A 1 286 ? -9.410 -7.198 27.927 1.00 94.00 286 LYS A O 1
ATOM 2218 N N . MET A 1 287 ? -9.990 -6.244 25.985 1.00 93.75 287 MET A N 1
ATOM 2219 C CA . MET A 1 287 ? -9.058 -5.117 26.133 1.00 93.75 287 MET A CA 1
ATOM 2220 C C . MET A 1 287 ? -9.360 -4.252 27.359 1.00 93.75 287 MET A C 1
ATOM 2222 O O . MET A 1 287 ? -8.422 -3.779 28.004 1.00 93.75 287 MET A O 1
ATOM 2226 N N . GLY A 1 288 ? -10.638 -4.107 27.725 1.00 87.62 288 GLY A N 1
ATOM 2227 C CA . GLY A 1 288 ? -11.082 -3.384 28.922 1.00 87.62 288 GLY A CA 1
ATOM 2228 C C . GLY A 1 288 ? -10.534 -3.944 30.242 1.00 87.62 288 GLY A C 1
ATOM 2229 O O . GLY A 1 288 ? -10.464 -3.223 31.236 1.00 87.62 288 GLY A O 1
ATOM 2230 N N . GLN A 1 289 ? -10.067 -5.195 30.246 1.00 88.44 289 GLN A N 1
ATOM 2231 C CA . GLN A 1 289 ? -9.478 -5.868 31.410 1.00 88.44 289 GLN A CA 1
ATOM 2232 C C . GLN A 1 289 ? -7.941 -5.946 31.344 1.00 88.44 289 GLN A C 1
ATOM 2234 O O . GLN A 1 289 ? -7.299 -6.455 32.260 1.00 88.44 289 GLN A O 1
ATOM 2239 N N . GLY A 1 290 ? -7.336 -5.454 30.258 1.00 86.31 290 GLY A N 1
ATOM 2240 C CA . GLY A 1 290 ? -5.915 -5.617 29.963 1.00 86.31 290 GLY A CA 1
ATOM 2241 C C . GLY A 1 290 ? -5.029 -4.417 30.323 1.00 86.31 290 GLY A C 1
ATOM 2242 O O . GLY A 1 290 ? -5.218 -3.704 31.313 1.00 86.31 290 GLY A O 1
ATOM 2243 N N . LYS A 1 291 ? -4.005 -4.193 29.489 1.00 85.69 291 LYS A N 1
ATOM 2244 C CA . LYS A 1 291 ? -3.014 -3.111 29.645 1.00 85.69 291 LYS A CA 1
ATOM 2245 C C . LYS A 1 291 ? -3.681 -1.731 29.621 1.00 85.69 291 LYS A C 1
ATOM 2247 O O . LYS A 1 291 ? -4.661 -1.532 28.914 1.00 85.69 291 LYS A O 1
ATOM 2252 N N . SER A 1 292 ? -3.139 -0.769 30.370 1.00 83.94 292 SER A N 1
ATOM 2253 C CA . SER A 1 292 ? -3.717 0.581 30.515 1.00 83.94 292 SER A CA 1
ATOM 2254 C C . SER A 1 292 ? -3.964 1.290 29.180 1.00 83.94 292 SER A C 1
ATOM 2256 O O . SER A 1 292 ? -5.033 1.860 28.990 1.00 83.94 292 SER A O 1
ATOM 2258 N N . ASN A 1 293 ? -3.023 1.215 28.238 1.00 83.56 293 ASN A N 1
ATOM 2259 C CA . ASN A 1 293 ? -3.163 1.821 26.914 1.00 83.56 293 ASN A CA 1
ATOM 2260 C C . ASN A 1 293 ? -4.295 1.187 26.080 1.00 83.56 293 ASN A C 1
ATOM 2262 O O . ASN A 1 293 ? -5.073 1.906 25.458 1.00 83.56 293 ASN A O 1
ATOM 2266 N N . LEU A 1 294 ? -4.446 -0.140 26.131 1.00 89.00 294 LEU A N 1
ATOM 2267 C CA . LEU A 1 294 ? -5.557 -0.849 25.484 1.00 89.00 294 LEU A CA 1
ATOM 2268 C C . LEU A 1 294 ? -6.900 -0.554 26.164 1.00 89.00 294 LEU A C 1
ATOM 2270 O O . LEU A 1 294 ? -7.907 -0.413 25.478 1.00 89.00 294 LEU A O 1
ATOM 2274 N N . ARG A 1 295 ? -6.914 -0.403 27.495 1.00 92.75 295 ARG A N 1
ATOM 2275 C CA . ARG A 1 295 ? -8.116 -0.024 28.252 1.00 92.75 295 ARG A CA 1
ATOM 2276 C C . ARG A 1 295 ? -8.640 1.347 27.846 1.00 92.75 295 ARG A C 1
ATOM 2278 O O . ARG A 1 295 ? -9.841 1.492 27.664 1.00 92.75 295 ARG A O 1
ATOM 2285 N N . ILE A 1 296 ? -7.756 2.329 27.669 1.00 91.62 296 ILE A N 1
ATOM 2286 C CA . ILE A 1 296 ? -8.148 3.671 27.213 1.00 91.62 296 ILE A CA 1
ATOM 2287 C C . ILE A 1 296 ? -8.803 3.592 25.829 1.00 91.62 296 ILE A C 1
ATOM 2289 O O . ILE A 1 296 ? -9.884 4.135 25.636 1.00 91.62 296 ILE A O 1
ATOM 2293 N N . LEU A 1 297 ? -8.195 2.867 24.887 1.00 93.44 297 LEU A N 1
ATOM 2294 C CA . LEU A 1 297 ? -8.775 2.701 23.554 1.00 93.44 297 LEU A CA 1
ATOM 2295 C C . LEU A 1 297 ? -10.110 1.935 23.591 1.00 93.44 297 LEU A C 1
ATOM 2297 O O . LEU A 1 297 ? -11.022 2.258 22.838 1.00 93.44 297 LEU A O 1
ATOM 2301 N N . ALA A 1 298 ? -10.247 0.944 24.476 1.00 93.75 298 ALA A N 1
ATOM 2302 C CA . ALA A 1 298 ? -11.504 0.227 24.675 1.00 93.75 298 ALA A CA 1
ATOM 2303 C C . ALA A 1 298 ? -12.615 1.154 25.192 1.00 93.75 298 ALA A C 1
ATOM 2305 O O . ALA A 1 298 ? -13.734 1.082 24.696 1.00 93.75 298 ALA A O 1
ATOM 2306 N N . VAL A 1 299 ? -12.307 2.062 26.126 1.00 93.62 299 VAL A N 1
ATOM 2307 C CA . VAL A 1 299 ? -13.254 3.086 26.605 1.00 93.62 299 VAL A CA 1
ATOM 2308 C C . VAL A 1 299 ? -13.711 4.003 25.468 1.00 93.62 299 VAL A C 1
ATOM 2310 O O . VAL A 1 299 ? -14.885 4.357 25.426 1.00 93.62 299 VAL A O 1
ATOM 2313 N N . ASP A 1 300 ? -12.824 4.334 24.527 1.00 93.94 300 ASP A N 1
ATOM 2314 C CA . ASP A 1 300 ? -13.182 5.138 23.353 1.00 93.94 300 ASP A CA 1
ATOM 2315 C C . ASP A 1 300 ? -14.022 4.332 22.327 1.00 93.94 300 ASP A C 1
ATOM 2317 O O . ASP A 1 300 ? -14.922 4.879 21.691 1.00 93.94 300 ASP A O 1
ATOM 2321 N N . LEU A 1 301 ? -13.766 3.025 22.168 1.00 95.38 301 LEU A N 1
ATOM 2322 C CA . LEU A 1 301 ? -14.436 2.156 21.185 1.00 95.38 301 LEU A CA 1
ATOM 2323 C C . LEU A 1 301 ? -15.811 1.641 21.634 1.00 95.38 301 LEU A C 1
ATOM 2325 O O . LEU A 1 301 ? -16.730 1.601 20.818 1.00 95.38 301 LEU A O 1
ATOM 2329 N N . ILE A 1 302 ? -15.965 1.221 22.895 1.00 94.06 302 ILE A N 1
ATOM 2330 C CA . ILE A 1 302 ? -17.176 0.534 23.389 1.00 94.06 302 ILE A CA 1
ATOM 2331 C C . ILE A 1 302 ? -18.452 1.363 23.163 1.00 94.06 302 ILE A C 1
ATOM 2333 O O . ILE A 1 302 ? -19.384 0.827 22.557 1.00 94.06 302 ILE A O 1
ATOM 2337 N N . PRO A 1 303 ? -18.526 2.652 23.560 1.00 91.94 303 PRO A N 1
ATOM 2338 C CA . PRO A 1 303 ? -19.739 3.446 23.365 1.00 91.94 303 PRO A CA 1
ATOM 2339 C C . PRO A 1 303 ? -20.115 3.568 21.885 1.00 91.94 303 PRO A C 1
ATOM 2341 O O . PRO A 1 303 ? -21.289 3.507 21.518 1.00 91.94 303 PRO A O 1
ATOM 2344 N N . LEU A 1 304 ? -19.108 3.696 21.018 1.00 93.56 304 LEU A N 1
ATOM 2345 C CA . LEU A 1 304 ? -19.306 3.855 19.583 1.00 93.56 304 LEU A CA 1
ATOM 2346 C C . LEU A 1 304 ? -19.747 2.546 18.921 1.00 93.56 304 LEU A C 1
ATOM 2348 O O . LEU A 1 304 ? -20.648 2.572 18.082 1.00 93.56 304 LEU A O 1
ATOM 2352 N N . LEU A 1 305 ? -19.193 1.402 19.327 1.00 91.75 305 LEU A N 1
ATOM 2353 C CA . LEU A 1 305 ? -19.650 0.084 18.878 1.00 91.75 305 LEU A CA 1
ATOM 2354 C C . LEU A 1 305 ? -21.106 -0.161 19.288 1.00 91.75 305 LEU A C 1
ATOM 2356 O O . LEU A 1 305 ? -21.918 -0.498 18.432 1.00 91.75 305 LEU A O 1
ATOM 2360 N N . MET A 1 306 ? -21.466 0.113 20.548 1.00 88.50 306 MET A N 1
ATOM 2361 C CA . MET A 1 306 ? -22.851 -0.012 21.025 1.00 88.50 306 MET A CA 1
ATOM 2362 C C . MET A 1 306 ? -23.819 0.859 20.219 1.00 88.50 306 MET A C 1
ATOM 2364 O O . MET A 1 306 ? -24.876 0.391 19.811 1.00 88.50 306 MET A O 1
ATOM 2368 N N . SER A 1 307 ? -23.447 2.113 19.950 1.00 87.88 307 SER A N 1
ATOM 2369 C CA . SER A 1 307 ? -24.301 3.039 19.194 1.00 87.88 307 SER A CA 1
ATOM 2370 C C . SER A 1 307 ? -24.444 2.691 17.711 1.00 87.88 307 SER A C 1
ATOM 2372 O O . SER A 1 307 ? -25.409 3.107 17.077 1.00 87.88 307 SER A O 1
ATOM 2374 N N . SER A 1 308 ? -23.468 1.983 17.136 1.00 80.69 308 SER A N 1
ATOM 2375 C CA . SER A 1 308 ? -23.371 1.816 15.685 1.00 80.69 308 SER A CA 1
ATOM 2376 C C . SER A 1 308 ? -23.667 0.417 15.169 1.00 80.69 308 SER A C 1
ATOM 2378 O O . SER A 1 308 ? -23.935 0.288 13.980 1.00 80.69 308 SER A O 1
ATOM 2380 N N . LEU A 1 309 ? -23.630 -0.588 16.045 1.00 79.44 309 LEU A N 1
ATOM 2381 C CA . LEU A 1 309 ? -24.019 -1.970 15.755 1.00 79.44 309 LEU A CA 1
ATOM 2382 C C . LEU A 1 309 ? -25.337 -2.365 16.448 1.00 79.44 309 LEU A C 1
ATOM 2384 O O . LEU A 1 309 ? -25.842 -3.457 16.224 1.00 79.44 309 LEU A O 1
ATOM 2388 N N . GLY A 1 310 ? -25.867 -1.507 17.330 1.00 58.62 310 GLY A N 1
ATOM 2389 C CA . GLY A 1 310 ? -27.106 -1.733 18.086 1.00 58.62 310 GLY A CA 1
ATOM 2390 C C . GLY A 1 310 ? -28.397 -1.275 17.393 1.00 58.62 310 GLY A C 1
ATOM 2391 O O . GLY A 1 310 ? -29.445 -1.309 18.033 1.00 58.62 310 GLY A O 1
ATOM 2392 N N . ASN A 1 311 ? -28.319 -0.847 16.129 1.00 45.81 311 ASN A N 1
ATOM 2393 C CA . ASN A 1 311 ? -29.448 -0.531 15.241 1.00 45.81 311 ASN A CA 1
ATOM 2394 C C . ASN A 1 311 ? -29.409 -1.455 14.023 1.00 45.81 311 ASN A C 1
ATOM 2396 O O . ASN A 1 311 ? -30.490 -1.684 13.440 1.00 45.81 311 ASN A O 1
#

Mean predicted aligned error: 9.99 Å